Protein AF-A0A842LY25-F1 (afdb_monomer)

Solvent-accessible surface area (backbone atoms only — not comparable to full-atom values): 10237 Å² total; per-residue (Å²): 121,60,74,53,43,16,55,54,36,51,48,43,36,52,49,49,46,64,67,50,33,83,78,69,56,89,50,72,54,58,52,46,19,53,50,33,18,50,51,26,22,51,55,15,41,56,32,52,52,46,27,68,72,60,88,39,98,62,46,64,54,71,69,56,52,51,49,53,46,50,57,47,32,53,55,49,52,70,59,48,73,80,49,80,59,49,40,45,44,77,100,54,94,52,70,45,74,52,56,67,86,54,46,54,54,50,50,38,52,45,47,50,47,37,18,48,50,30,42,68,39,61,77,49,62,32,43,30,49,50,50,50,45,52,51,49,63,70,44,39,76,55,25,59,77,41,62,73,52,29,51,50,51,52,38,46,44,51,21,37,54,60,44,32,72,45,14,34,75,82,52,66,38,40,43,43,49,22,18,25,17,15,53,15,16,34,53,38,20,50,27,48,59,58,22,36,54,74,78,109

Secondary structure (DSSP, 8-state):
--S-TTHHHHHHHHHHHHHHHHHH---HHHHHHHHHHHHHHHHHHHHHHHHHHTSSS--S-HHHHHHHHHHHHHHHHHHHTTS--EEEPTTSS-EEEPPHHHHHHHHHHHHHHHHHHHHHHTTSTTHHHHHHHHHHHHHHHHHTTSHHHHHHHHHHHHHHHHHHHHHSSSPSS--HHHHHHHHHHHHHHHHHHTT-GGG-

Mean predicted aligned error: 5.16 Å

Radius of gyration: 16.31 Å; Cα contacts (8 Å, |Δi|>4): 311; chains: 1; bounding box: 38×30×46 Å

Sequence (200 aa):
TPTMGGLVPLFLILLGTGILFPLAGFSMPVFFVLASTILGSAIGLLDDLRSQRGRRSTGFFPHQTLLAQFLSALILVLLSFRAPNIVRLPFTKITVALPLWAWVPLLILGFLGTVNGVNLADGLDGLATGLFLLSLLGLFPLLWTEPKLGTLGVIGLGAGLGFLWANAYPAKVFLGNVGAMGLGGFLFGLAWSAGGILFL

Foldseek 3Di:
DDAALLVQLLVLLVVLCVVCCVVVPDDLLVVLLNLLLVLQLVLQVQQVVQCVVPVDNDGDDPVVSLVSLQVSLVVSVVSCVVDFQWADDPPDRDIDRDDPVVSSVLSSCLLSVLLVVLVVQLPDQLRSLVVLLVLLVVCLVLLVVPVSLNSSSVSSNVSSVVSSVQRHPVHPYGSGSSNSRSSSSNSSSSCVSSSNSVSD

Nearest PDB structures (foldseek):
  6oyh-assembly3_B  TM=8.767E-01  e=1.336E-08  Aquifex aeolicus VF5
  8tlu-assembly1_E  TM=8.634E-01  e=6.148E-07  Escherichia coli K-12
  6fwz-assembly1_A-2  TM=7.613E-01  e=1.831E-04  Homo sapiens
  5o5e-assembly1_A-2  TM=7.257E-01  e=2.817E-04  Homo sapiens
  6bw5-assembly1_B  TM=7.188E-01  e=5.775E-04  Homo sapiens

pLDDT: mean 88.73, std 9.7, range [49.41, 97.44]

Structure (mmCIF, N/CA/C/O backbone):
data_AF-A0A842LY25-F1
#
_entry.id   AF-A0A842LY25-F1
#
loop_
_atom_site.group_PDB
_atom_site.id
_atom_site.type_symbol
_atom_site.label_atom_id
_atom_site.label_alt_id
_atom_site.label_comp_id
_atom_site.label_asym_id
_atom_site.label_entity_id
_atom_site.label_seq_id
_atom_site.pdbx_PDB_ins_code
_atom_site.Cartn_x
_atom_site.Cartn_y
_atom_site.Cartn_z
_atom_site.occupancy
_atom_site.B_iso_or_equiv
_atom_site.auth_seq_id
_atom_site.auth_comp_id
_atom_site.auth_asym_id
_atom_site.auth_atom_id
_atom_site.pdbx_PDB_model_num
ATOM 1 N N . THR A 1 1 ? -16.475 4.363 19.513 1.00 49.41 1 THR A N 1
ATOM 2 C CA . THR A 1 1 ? -16.683 4.429 18.048 1.00 49.41 1 THR A CA 1
ATOM 3 C C . THR A 1 1 ? -16.214 3.121 17.438 1.00 49.41 1 THR A C 1
ATOM 5 O O . THR A 1 1 ? -15.315 2.506 18.005 1.00 49.41 1 THR A O 1
ATOM 8 N N . PRO A 1 2 ? -16.860 2.620 16.375 1.00 53.19 2 PRO A N 1
ATOM 9 C CA . PRO A 1 2 ? -16.506 1.327 15.796 1.00 53.19 2 PRO A CA 1
ATOM 10 C C . PRO A 1 2 ? -15.080 1.368 15.227 1.00 53.19 2 PRO A C 1
ATOM 12 O O . PRO A 1 2 ? -14.753 2.236 14.417 1.00 53.19 2 PRO A O 1
ATOM 15 N N . THR A 1 3 ? -14.233 0.444 15.681 1.00 61.19 3 THR A N 1
ATOM 16 C CA . THR A 1 3 ? -12.913 0.157 15.108 1.00 61.19 3 THR A CA 1
ATOM 17 C C . THR A 1 3 ? -13.103 -0.868 13.981 1.00 61.19 3 THR A C 1
ATOM 19 O O . THR A 1 3 ? -13.965 -1.733 14.124 1.00 61.19 3 THR A O 1
ATOM 22 N N . MET A 1 4 ? -12.352 -0.747 12.871 1.00 75.75 4 MET A N 1
ATOM 23 C CA . MET A 1 4 ? -12.498 -1.435 11.554 1.00 75.75 4 MET A CA 1
ATOM 24 C C . MET A 1 4 ? -13.147 -0.624 10.412 1.00 75.75 4 MET A C 1
ATOM 26 O O . MET A 1 4 ? -13.556 -1.185 9.392 1.00 75.75 4 MET A O 1
ATOM 30 N N . GLY A 1 5 ? -13.200 0.702 10.511 1.00 80.62 5 GLY A N 1
ATOM 31 C CA . GLY A 1 5 ? -13.663 1.556 9.414 1.00 80.62 5 GLY A CA 1
ATOM 32 C C . GLY A 1 5 ? -12.859 1.433 8.123 1.00 80.62 5 GLY A C 1
ATOM 33 O O . GLY A 1 5 ? -13.399 1.649 7.040 1.00 80.62 5 GLY A O 1
ATOM 34 N N . GLY A 1 6 ? -11.598 1.012 8.230 1.00 83.94 6 GLY A N 1
ATOM 35 C CA . GLY A 1 6 ? -10.695 0.755 7.115 1.00 83.94 6 GLY A CA 1
ATOM 36 C C . GLY A 1 6 ? -11.179 -0.276 6.098 1.00 83.94 6 GLY A C 1
ATOM 37 O O . GLY A 1 6 ? -10.712 -0.267 4.962 1.00 83.94 6 GLY A O 1
ATOM 38 N N . LEU A 1 7 ? 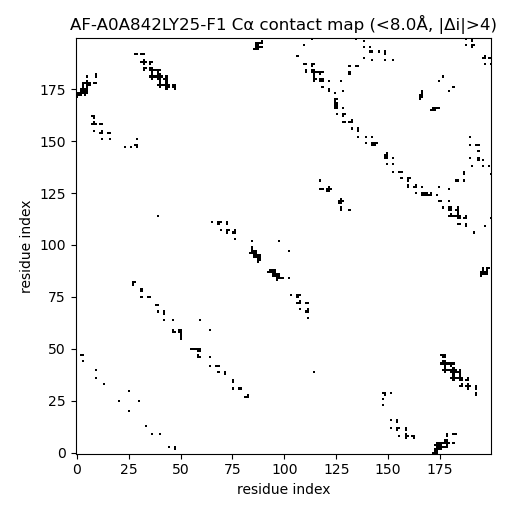-12.165 -1.108 6.444 1.00 90.31 7 LEU A N 1
ATOM 39 C CA . LEU A 1 7 ? -12.833 -1.975 5.471 1.00 90.31 7 LEU A CA 1
ATOM 40 C C . LEU A 1 7 ? -13.516 -1.178 4.352 1.00 90.31 7 LEU A C 1
ATOM 42 O O . LEU A 1 7 ? -13.576 -1.659 3.225 1.00 90.31 7 LEU A O 1
ATOM 46 N N . VAL A 1 8 ? -13.993 0.038 4.635 1.00 91.81 8 VAL A N 1
ATOM 47 C CA . VAL A 1 8 ? -14.683 0.888 3.655 1.00 91.81 8 VAL A CA 1
ATOM 48 C C . VAL A 1 8 ? -13.753 1.318 2.512 1.00 91.81 8 VAL A C 1
ATOM 50 O O . VAL A 1 8 ? -14.059 0.977 1.369 1.00 91.81 8 VAL A O 1
ATOM 53 N N . PRO A 1 9 ? -12.618 2.011 2.747 1.00 92.94 9 PRO A N 1
ATOM 54 C CA . PRO A 1 9 ? -11.729 2.406 1.655 1.00 92.94 9 PRO A CA 1
ATOM 55 C C . PRO A 1 9 ? -11.150 1.194 0.915 1.00 92.94 9 PRO A C 1
ATOM 57 O O . PRO A 1 9 ? -11.036 1.231 -0.306 1.00 92.94 9 PRO A O 1
ATOM 60 N N . LEU A 1 10 ? -10.859 0.090 1.610 1.00 93.06 10 LEU A N 1
ATOM 61 C CA . LEU A 1 10 ? -10.385 -1.139 0.965 1.00 93.06 10 LEU A CA 1
ATOM 62 C C . LEU A 1 10 ? -11.444 -1.763 0.055 1.00 93.06 10 LEU A C 1
ATOM 64 O O . LEU A 1 10 ? -11.139 -2.149 -1.073 1.00 93.06 10 LEU A O 1
ATOM 68 N N . PHE A 1 11 ? -12.695 -1.824 0.512 1.00 93.25 11 PHE A N 1
ATOM 69 C CA . PHE A 1 11 ? -13.809 -2.299 -0.300 1.00 93.25 11 PHE A CA 1
ATOM 70 C C . PHE A 1 11 ? -14.012 -1.422 -1.536 1.00 93.25 11 PHE A C 1
ATOM 72 O O . PHE A 1 11 ? -14.169 -1.952 -2.632 1.00 93.25 11 PHE A O 1
ATOM 79 N N . LEU A 1 12 ? -13.941 -0.096 -1.389 1.00 93.31 12 LEU A N 1
ATOM 80 C CA . LEU A 1 12 ? -14.038 0.835 -2.516 1.00 93.31 12 LEU A CA 1
ATOM 81 C C . LEU A 1 12 ? -12.892 0.650 -3.518 1.00 93.31 12 LEU A C 1
ATOM 83 O O . LEU A 1 12 ? -13.136 0.697 -4.723 1.00 93.31 12 LEU A O 1
ATOM 87 N N . ILE A 1 13 ? -11.670 0.380 -3.048 1.00 94.06 13 ILE A N 1
ATOM 88 C CA . ILE A 1 13 ? -10.532 0.070 -3.923 1.00 94.06 13 ILE A CA 1
ATOM 89 C C . ILE A 1 13 ? -10.783 -1.221 -4.706 1.00 94.06 13 ILE A C 1
ATOM 91 O O . ILE A 1 13 ? -10.635 -1.235 -5.931 1.00 94.06 13 ILE A O 1
ATOM 95 N N . LEU A 1 14 ? -11.202 -2.296 -4.033 1.00 92.62 14 LEU A N 1
ATOM 96 C CA . LEU A 1 14 ? -11.485 -3.581 -4.682 1.00 92.62 14 LEU A CA 1
ATOM 97 C C . LEU A 1 14 ? -12.654 -3.478 -5.669 1.00 92.62 14 LEU A C 1
ATOM 99 O O . LEU A 1 14 ? -12.552 -3.967 -6.793 1.00 92.62 14 LEU A O 1
ATOM 103 N N . LEU A 1 15 ? -13.737 -2.804 -5.279 1.00 92.19 15 LEU A N 1
ATOM 104 C CA . LEU A 1 15 ? -14.924 -2.601 -6.107 1.00 92.19 15 LEU A CA 1
ATOM 105 C C . LEU A 1 15 ? -14.619 -1.715 -7.319 1.00 92.19 15 LEU A C 1
ATOM 107 O O . LEU A 1 15 ? -14.949 -2.089 -8.442 1.00 92.19 15 LEU A O 1
ATOM 111 N N . GLY A 1 16 ? -13.934 -0.586 -7.122 1.00 88.94 16 GLY A N 1
ATOM 112 C CA . GLY A 1 16 ? -13.515 0.297 -8.212 1.00 88.94 16 GLY A CA 1
ATOM 113 C C . GLY A 1 16 ? -12.601 -0.420 -9.204 1.00 88.94 16 GLY A C 1
ATOM 114 O O . GLY A 1 16 ? -12.776 -0.298 -10.417 1.00 88.94 16 GLY A O 1
ATOM 115 N N . THR A 1 17 ? -11.688 -1.251 -8.696 1.00 88.75 17 THR A N 1
ATOM 116 C CA . THR A 1 17 ? -10.837 -2.094 -9.541 1.00 88.75 17 THR A CA 1
ATOM 117 C C . THR A 1 17 ? -11.671 -3.124 -10.306 1.00 88.75 17 THR A C 1
ATOM 119 O O . THR A 1 17 ? -11.530 -3.238 -11.521 1.00 88.75 17 THR A O 1
ATOM 122 N N . GLY A 1 18 ? -12.588 -3.831 -9.639 1.00 86.50 18 GLY A N 1
ATOM 123 C CA . GLY A 1 18 ? -13.454 -4.839 -10.256 1.00 86.50 18 GLY A CA 1
ATOM 124 C C . GLY A 1 18 ? -14.397 -4.290 -11.332 1.00 86.50 18 GLY A C 1
ATOM 125 O O . GLY A 1 18 ? -14.695 -5.001 -12.285 1.00 86.50 18 GLY A O 1
ATOM 126 N N . ILE A 1 19 ? -14.826 -3.030 -11.221 1.00 87.06 19 ILE A N 1
ATOM 127 C CA . ILE A 1 19 ? -15.679 -2.367 -12.221 1.00 87.06 19 ILE A CA 1
ATOM 128 C C . ILE A 1 19 ? -14.865 -1.895 -13.432 1.00 87.06 19 ILE A C 1
ATOM 130 O O . ILE A 1 19 ? -15.312 -2.043 -14.569 1.00 87.06 19 ILE A O 1
ATOM 134 N N . LEU A 1 20 ? -13.674 -1.327 -13.214 1.00 82.00 20 LEU A N 1
ATOM 135 C CA . LEU A 1 20 ? -12.891 -0.702 -14.288 1.00 82.00 20 LEU A CA 1
ATOM 136 C C . LEU A 1 20 ? -11.993 -1.688 -15.050 1.00 82.00 20 LEU A C 1
ATOM 138 O O . LEU A 1 20 ? -11.712 -1.484 -16.233 1.00 82.00 20 LEU A O 1
ATOM 142 N N . PHE A 1 21 ? -11.551 -2.781 -14.426 1.00 77.19 21 PHE A N 1
ATOM 143 C CA . PHE A 1 21 ? -10.628 -3.726 -15.065 1.00 77.19 21 PHE A CA 1
ATOM 144 C C . PHE A 1 21 ? -11.213 -4.668 -16.126 1.00 77.19 21 PHE A C 1
ATOM 146 O O . PHE A 1 21 ? -10.456 -5.027 -17.030 1.00 77.19 21 PHE A O 1
ATOM 153 N N . PRO A 1 22 ? -12.511 -5.022 -16.125 1.00 75.75 22 PRO A N 1
ATOM 154 C CA . PRO A 1 22 ? -13.142 -5.657 -17.281 1.00 75.75 22 PRO A CA 1
ATOM 155 C C . PRO A 1 22 ? -13.031 -4.813 -18.560 1.00 75.75 22 PRO A C 1
ATOM 157 O O . PRO A 1 22 ? -13.020 -5.367 -19.653 1.00 75.75 22 PRO A O 1
ATOM 160 N N . LEU A 1 23 ? -12.898 -3.487 -18.426 1.00 68.56 23 LEU A N 1
ATOM 161 C CA . LEU A 1 23 ? -12.760 -2.549 -19.543 1.00 68.56 23 LEU A CA 1
ATOM 162 C C . LEU A 1 23 ? -11.288 -2.274 -19.909 1.00 68.56 23 LEU A C 1
ATOM 164 O O . LEU A 1 23 ? -10.974 -2.081 -21.079 1.00 68.56 23 LEU A O 1
ATOM 168 N N . ALA A 1 24 ? -10.378 -2.267 -18.926 1.00 67.62 24 ALA A N 1
ATOM 169 C CA . ALA A 1 24 ? -8.960 -1.907 -19.108 1.00 67.62 24 ALA A CA 1
ATOM 170 C C . ALA A 1 24 ? -7.990 -3.107 -19.252 1.00 67.62 24 ALA A C 1
ATOM 172 O O . ALA A 1 24 ? -6.823 -2.943 -19.631 1.00 67.62 24 ALA A O 1
ATOM 173 N N . GLY A 1 25 ? -8.455 -4.319 -18.939 1.00 72.06 25 GLY A N 1
ATOM 174 C CA . GLY A 1 25 ? -7.687 -5.563 -18.978 1.00 72.06 25 GLY A CA 1
ATOM 175 C C . GLY A 1 25 ? -6.718 -5.733 -17.801 1.00 72.06 25 GLY A C 1
ATOM 176 O O . GLY A 1 25 ? -5.980 -4.820 -17.421 1.00 72.06 25 GLY A O 1
ATOM 177 N N . PHE A 1 26 ? -6.663 -6.945 -17.249 1.00 76.88 26 PHE A N 1
ATOM 178 C CA . PHE A 1 26 ? -5.831 -7.285 -16.093 1.00 76.88 26 PHE A CA 1
ATOM 179 C C . PHE A 1 26 ? -4.328 -7.290 -16.424 1.00 76.88 26 PHE A C 1
ATOM 181 O O . PHE A 1 26 ? -3.925 -7.732 -17.500 1.00 76.88 26 PHE A O 1
ATOM 188 N N . SER A 1 27 ? -3.484 -6.786 -15.519 1.00 86.12 27 SER A N 1
ATOM 189 C CA . SER A 1 27 ? -2.022 -6.795 -15.674 1.00 86.12 27 SER A CA 1
ATOM 190 C C . SER A 1 27 ? -1.325 -7.271 -14.401 1.00 86.12 27 SER A C 1
ATOM 192 O O . SER A 1 27 ? -1.839 -7.114 -13.295 1.00 86.12 27 SER A O 1
ATOM 194 N N . MET A 1 28 ? -0.129 -7.846 -14.552 1.00 87.56 28 MET A N 1
ATOM 195 C CA . MET A 1 28 ? 0.657 -8.340 -13.416 1.00 87.56 28 MET A CA 1
ATOM 196 C C . MET A 1 28 ? 0.980 -7.249 -12.368 1.00 87.56 28 MET A C 1
ATOM 198 O O . MET A 1 28 ? 0.850 -7.540 -11.180 1.00 87.56 28 MET A O 1
ATOM 202 N N . PRO A 1 29 ? 1.311 -5.993 -12.746 1.00 90.19 29 PRO A N 1
ATOM 203 C CA . PRO A 1 29 ? 1.481 -4.898 -11.783 1.00 90.19 29 PRO A CA 1
ATOM 204 C C . PRO A 1 29 ? 0.227 -4.624 -10.943 1.00 90.19 29 PRO A C 1
ATOM 206 O O . PRO A 1 29 ? 0.305 -4.419 -9.738 1.00 90.19 29 PRO A O 1
ATOM 209 N N . VAL A 1 30 ? -0.955 -4.686 -11.559 1.00 90.75 30 VAL A N 1
ATOM 210 C CA . VAL A 1 30 ? -2.232 -4.476 -10.861 1.00 90.75 30 VAL A CA 1
ATOM 211 C C . VAL A 1 30 ? -2.494 -5.604 -9.874 1.00 90.75 30 VAL A C 1
ATOM 213 O O . VAL A 1 30 ? -2.857 -5.345 -8.730 1.00 90.75 30 VAL A O 1
ATOM 216 N N . PHE A 1 31 ? -2.250 -6.853 -10.282 1.00 91.94 31 PHE A N 1
ATOM 217 C CA . PHE A 1 31 ? -2.340 -7.991 -9.370 1.00 91.94 31 PHE A CA 1
ATOM 218 C C . PHE A 1 31 ? -1.409 -7.837 -8.171 1.00 91.94 31 PHE A C 1
ATOM 220 O O . PHE A 1 31 ? -1.818 -8.125 -7.052 1.00 91.94 31 PHE A O 1
ATOM 227 N N . PHE A 1 32 ? -0.182 -7.362 -8.395 1.00 94.25 32 PHE A N 1
ATOM 228 C CA . PHE A 1 32 ? 0.783 -7.142 -7.325 1.00 94.25 32 PHE A CA 1
ATOM 229 C C . PHE A 1 32 ? 0.269 -6.126 -6.297 1.00 94.25 32 PHE A C 1
ATOM 231 O O . PHE A 1 32 ? 0.319 -6.405 -5.102 1.00 94.25 32 PHE A O 1
ATOM 238 N N . VAL A 1 33 ? -0.286 -4.997 -6.756 1.00 95.25 33 VAL A N 1
ATOM 239 C CA . VAL A 1 33 ? -0.889 -3.974 -5.882 1.00 95.25 33 VAL A CA 1
ATOM 240 C C . VAL A 1 33 ? -2.045 -4.557 -5.072 1.00 95.25 33 VAL A C 1
ATOM 242 O O . VAL A 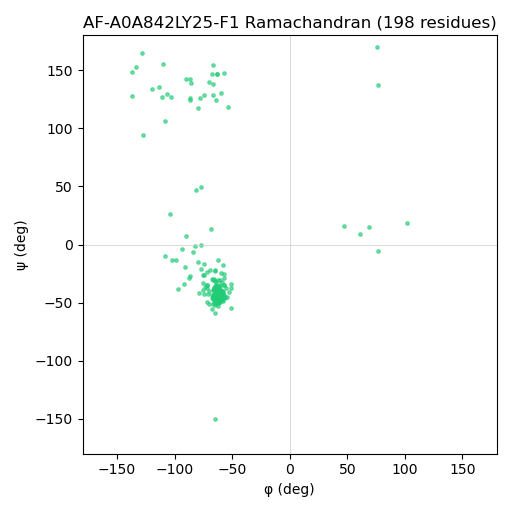1 33 ? -2.108 -4.388 -3.859 1.00 95.25 33 VAL A O 1
ATOM 245 N N . LEU A 1 34 ? -2.953 -5.287 -5.721 1.00 94.75 34 LEU A N 1
ATOM 246 C CA . LEU A 1 34 ? -4.086 -5.903 -5.029 1.00 94.75 34 LEU A CA 1
ATOM 247 C C . LEU A 1 34 ? -3.626 -6.959 -4.023 1.00 94.75 34 LEU A C 1
ATOM 249 O O . LEU A 1 34 ? -4.153 -7.018 -2.915 1.00 94.75 34 LEU A O 1
ATOM 253 N N . ALA A 1 35 ? -2.627 -7.768 -4.379 1.00 95.50 35 ALA A N 1
ATOM 254 C CA . ALA A 1 35 ? -2.056 -8.766 -3.489 1.00 95.50 35 ALA A CA 1
ATOM 255 C C . ALA A 1 35 ? -1.425 -8.114 -2.252 1.00 95.50 35 ALA A C 1
ATOM 257 O O . ALA A 1 35 ? -1.687 -8.569 -1.139 1.00 95.50 35 ALA A O 1
ATOM 258 N N . SER A 1 36 ? -0.655 -7.030 -2.405 1.00 96.56 36 SER A N 1
ATOM 259 C CA . SER A 1 36 ? -0.048 -6.331 -1.265 1.00 96.56 36 SER A CA 1
ATOM 260 C C . SER A 1 36 ? -1.094 -5.662 -0.371 1.00 96.56 36 SER A C 1
ATOM 262 O O . SER A 1 36 ? -0.987 -5.743 0.854 1.00 96.56 36 SER A O 1
ATOM 264 N N . THR A 1 37 ? -2.143 -5.072 -0.953 1.00 96.88 37 THR A N 1
ATOM 265 C CA . THR A 1 37 ? -3.288 -4.525 -0.207 1.00 96.88 37 THR A CA 1
ATOM 266 C C . THR A 1 37 ? -4.041 -5.606 0.561 1.00 96.88 37 THR A C 1
ATOM 268 O O . THR A 1 37 ? -4.302 -5.438 1.752 1.00 96.88 37 THR A O 1
ATOM 271 N N . ILE A 1 38 ? -4.366 -6.731 -0.086 1.00 96.44 38 ILE A N 1
ATOM 272 C CA . ILE A 1 38 ? -5.099 -7.838 0.541 1.00 96.44 38 ILE A CA 1
ATOM 273 C C . ILE A 1 38 ? -4.272 -8.439 1.676 1.00 96.44 38 ILE A C 1
ATOM 275 O O . ILE A 1 38 ? -4.794 -8.583 2.777 1.00 96.44 38 ILE A O 1
ATOM 279 N N . LEU A 1 39 ? -2.986 -8.722 1.453 1.00 96.81 39 LEU A N 1
ATOM 280 C CA . LEU A 1 39 ? -2.104 -9.263 2.489 1.00 96.81 39 LEU A CA 1
ATOM 281 C C . LEU A 1 39 ? -1.986 -8.314 3.691 1.00 96.81 39 LEU A C 1
ATOM 283 O O . LEU A 1 39 ? -2.162 -8.753 4.826 1.00 96.81 39 LEU A O 1
ATOM 287 N N . GLY A 1 40 ? -1.769 -7.015 3.456 1.00 95.81 40 GLY A N 1
ATOM 288 C CA . GLY A 1 40 ? -1.733 -6.009 4.524 1.00 95.81 40 GLY A CA 1
ATOM 289 C C . GLY A 1 40 ? -3.053 -5.932 5.296 1.00 95.81 40 GLY A C 1
ATOM 290 O O . GLY A 1 40 ? -3.064 -6.013 6.524 1.00 95.81 40 GLY A O 1
ATOM 291 N N . SER A 1 41 ? -4.178 -5.866 4.578 1.00 94.81 41 SER A N 1
ATOM 292 C CA . SER A 1 41 ? -5.511 -5.803 5.188 1.00 94.81 41 SER A CA 1
ATOM 293 C C . SER A 1 41 ? -5.880 -7.066 5.966 1.00 94.81 41 SER A C 1
ATOM 295 O O . SER A 1 41 ? -6.513 -6.967 7.013 1.00 94.81 41 SER A O 1
ATOM 297 N N . ALA A 1 42 ? -5.458 -8.247 5.502 1.00 94.62 42 ALA A N 1
ATOM 298 C CA . ALA A 1 42 ? -5.715 -9.513 6.174 1.00 94.62 42 ALA A CA 1
ATOM 299 C C . ALA A 1 42 ? -4.986 -9.582 7.519 1.00 94.62 42 ALA A C 1
ATOM 301 O O . ALA A 1 42 ? -5.584 -9.998 8.510 1.00 94.62 42 ALA A O 1
ATOM 302 N N . ILE A 1 43 ? -3.727 -9.130 7.579 1.00 93.38 43 ILE A N 1
ATOM 303 C CA . ILE A 1 43 ? -2.981 -9.046 8.843 1.00 93.38 43 ILE A CA 1
ATOM 304 C C . ILE A 1 43 ? -3.688 -8.083 9.801 1.00 93.38 43 ILE A C 1
ATOM 306 O O . ILE A 1 43 ? -3.968 -8.459 10.939 1.00 93.38 43 ILE A O 1
ATOM 310 N N . GLY A 1 44 ? -4.038 -6.884 9.326 1.00 91.38 44 GLY A N 1
ATOM 311 C CA . GLY A 1 44 ? -4.724 -5.883 10.144 1.00 91.38 44 GLY A CA 1
ATOM 312 C C . GLY A 1 44 ? -6.095 -6.345 10.638 1.00 91.38 44 GLY A C 1
ATOM 313 O O . GLY A 1 44 ? -6.453 -6.112 11.789 1.00 91.38 44 GLY A O 1
ATOM 314 N N . LEU A 1 45 ? -6.835 -7.088 9.811 1.00 91.56 45 LEU A N 1
ATOM 315 C CA . LEU A 1 45 ? -8.117 -7.687 10.186 1.00 91.56 45 LEU A CA 1
ATOM 316 C C . LEU A 1 45 ? -7.972 -8.749 11.256 1.00 91.56 45 LEU A C 1
ATOM 318 O O . LEU A 1 45 ? -8.756 -8.773 12.204 1.00 91.56 45 LEU A O 1
ATOM 322 N N . LEU A 1 46 ? -6.975 -9.620 11.124 1.00 89.75 46 LEU A N 1
ATOM 323 C CA . LEU A 1 46 ? -6.696 -10.621 12.144 1.00 89.75 46 LEU A CA 1
ATOM 324 C C . LEU A 1 46 ? -6.324 -9.963 13.479 1.00 89.75 46 LEU A C 1
ATOM 326 O O . LEU A 1 46 ? -6.701 -10.494 14.526 1.00 89.75 46 LEU A O 1
ATOM 330 N N . ASP A 1 47 ? -5.618 -8.832 13.450 1.00 88.12 47 ASP A N 1
ATOM 331 C CA . ASP A 1 47 ? -5.232 -8.086 14.651 1.00 88.12 47 ASP A CA 1
ATOM 332 C C . ASP A 1 47 ? -6.423 -7.405 15.327 1.00 88.12 47 ASP A C 1
ATOM 334 O O . ASP A 1 47 ? -6.718 -7.669 16.500 1.00 88.12 47 ASP A O 1
ATOM 338 N N . ASP A 1 48 ? -7.208 -6.653 14.555 1.00 87.56 48 ASP A N 1
ATOM 339 C CA . ASP A 1 48 ? -8.405 -5.981 15.059 1.00 87.56 48 ASP A CA 1
ATOM 340 C C . ASP A 1 48 ? -9.441 -6.992 15.595 1.00 87.56 48 ASP A C 1
ATOM 342 O O . ASP A 1 48 ? -10.023 -6.786 16.666 1.00 87.56 48 ASP A O 1
ATOM 346 N N . LEU A 1 49 ? -9.638 -8.134 14.917 1.00 85.25 49 LEU A N 1
ATOM 347 C CA . LEU A 1 49 ? -10.566 -9.186 15.363 1.00 85.25 49 LEU A CA 1
ATOM 348 C C . LEU A 1 49 ? -10.139 -9.831 16.688 1.00 85.25 49 LEU A C 1
ATOM 350 O O . LEU A 1 49 ? -10.996 -10.177 17.510 1.00 85.25 49 LEU A O 1
ATOM 354 N N . ARG A 1 50 ? -8.835 -10.033 16.906 1.00 80.44 50 ARG A N 1
ATOM 355 C CA . ARG A 1 50 ? -8.326 -10.625 18.155 1.00 80.44 50 ARG A CA 1
ATOM 356 C C . ARG A 1 50 ? -8.464 -9.667 19.327 1.00 80.44 50 ARG A C 1
ATOM 358 O O . ARG A 1 50 ? -8.926 -10.094 20.387 1.00 80.44 50 ARG A O 1
ATOM 365 N N . SER A 1 51 ? -8.146 -8.392 19.111 1.00 75.44 51 SER A N 1
ATOM 366 C CA . SER A 1 51 ? -8.323 -7.332 20.108 1.00 75.44 51 SER A CA 1
ATOM 367 C C . SER A 1 51 ? -9.784 -7.242 20.582 1.00 75.44 51 SER A C 1
ATOM 369 O O . SER A 1 51 ? -10.060 -7.228 21.783 1.00 75.44 51 SER A O 1
ATOM 371 N N . GLN A 1 52 ? -10.747 -7.316 19.655 1.00 75.44 52 GLN A N 1
ATOM 372 C CA . GLN A 1 52 ? -12.176 -7.255 19.991 1.00 75.44 52 GLN A CA 1
ATOM 373 C C . GLN A 1 52 ? -12.706 -8.521 20.693 1.00 75.44 52 GLN A C 1
ATOM 375 O O . GLN A 1 52 ? -13.533 -8.420 21.603 1.00 75.44 52 GLN A O 1
ATOM 380 N N . ARG A 1 53 ? -12.246 -9.724 20.310 1.00 66.88 53 ARG A N 1
ATOM 381 C CA . ARG A 1 53 ? -12.730 -10.996 20.892 1.00 66.88 53 ARG A CA 1
ATOM 382 C C . ARG A 1 53 ? -12.205 -11.267 22.303 1.00 66.88 53 ARG A C 1
ATOM 384 O O . ARG A 1 53 ? -12.856 -11.985 23.059 1.00 66.88 53 ARG A O 1
ATOM 391 N N . GLY A 1 54 ? -11.046 -10.722 22.668 1.00 57.91 54 GLY A N 1
ATOM 392 C CA . GLY A 1 54 ? -10.355 -11.092 23.904 1.00 57.91 54 GLY A CA 1
ATOM 393 C C . GLY A 1 54 ? -10.874 -10.454 25.197 1.00 57.91 54 GLY A C 1
ATOM 394 O O . GLY A 1 54 ? -10.460 -10.902 26.265 1.00 57.91 54 GLY A O 1
ATOM 395 N N . ARG A 1 55 ? -11.696 -9.387 25.151 1.00 53.88 55 ARG A N 1
ATOM 396 C CA . ARG A 1 55 ? -11.964 -8.486 26.311 1.00 53.88 55 ARG A CA 1
ATOM 397 C C . ARG A 1 55 ? -10.686 -8.038 27.060 1.00 53.88 55 ARG A C 1
ATOM 399 O O . ARG A 1 55 ? -10.753 -7.542 28.181 1.00 53.88 55 ARG A O 1
ATOM 406 N N . ARG A 1 56 ? -9.518 -8.214 26.439 1.00 49.56 56 ARG A N 1
ATOM 407 C CA . ARG A 1 56 ? -8.187 -7.818 26.891 1.00 49.56 56 ARG A CA 1
ATOM 408 C C . ARG A 1 56 ? -7.657 -6.855 25.840 1.00 49.56 56 ARG A C 1
ATOM 410 O O . ARG A 1 56 ? -7.747 -7.146 24.656 1.00 49.56 56 ARG A O 1
ATOM 417 N N . SER A 1 57 ? -7.088 -5.738 26.279 1.00 51.78 57 SER A N 1
ATOM 418 C CA . SER A 1 57 ? -6.562 -4.658 25.426 1.00 51.78 57 SER A CA 1
ATOM 419 C C . SER A 1 57 ? -5.304 -5.039 24.619 1.00 51.78 57 SER A C 1
ATOM 421 O O . SER A 1 57 ? -4.602 -4.164 24.120 1.00 51.78 57 SER A O 1
ATOM 423 N N . THR A 1 58 ? -4.959 -6.322 24.524 1.00 54.38 58 THR A N 1
ATOM 424 C CA . THR A 1 58 ? -3.755 -6.785 23.834 1.00 54.38 58 THR A CA 1
ATOM 425 C C . THR A 1 58 ? -4.174 -7.464 22.537 1.00 54.38 58 THR A C 1
ATOM 427 O O . THR A 1 58 ? -4.716 -8.570 22.579 1.00 54.38 58 THR A O 1
ATOM 430 N N . GLY A 1 59 ? -3.953 -6.788 21.406 1.00 60.09 59 GLY A N 1
ATOM 431 C CA . GLY A 1 59 ? -3.985 -7.398 20.073 1.00 60.09 59 GLY A CA 1
ATOM 432 C C . GLY A 1 59 ? -2.863 -8.430 19.899 1.00 60.09 59 GLY A C 1
ATOM 433 O O . GLY A 1 59 ? -2.424 -9.065 20.865 1.00 60.09 59 GLY A O 1
ATOM 434 N N . PHE A 1 60 ? -2.369 -8.610 18.677 1.00 66.62 60 PHE A N 1
ATOM 435 C CA . PHE A 1 60 ? -1.118 -9.335 18.472 1.00 66.62 60 PHE A CA 1
ATOM 436 C C . PHE A 1 60 ? 0.018 -8.673 19.254 1.00 66.62 60 PHE A C 1
ATOM 438 O O . PHE A 1 60 ? 0.095 -7.452 19.405 1.00 66.62 60 PHE A O 1
ATOM 445 N N . PHE A 1 61 ? 0.958 -9.491 19.720 1.00 76.25 61 PHE A N 1
ATOM 446 C CA . PHE A 1 61 ? 2.233 -8.940 20.155 1.00 76.25 61 PHE A CA 1
ATOM 447 C C . PHE A 1 61 ? 2.990 -8.382 18.938 1.00 76.25 61 PHE A C 1
ATOM 449 O O . PHE A 1 61 ? 2.932 -9.001 17.871 1.00 76.25 61 PHE A O 1
ATOM 456 N N . PRO A 1 62 ? 3.780 -7.299 19.085 1.00 79.62 62 PRO A N 1
ATOM 457 C CA . PRO A 1 62 ? 4.477 -6.667 17.959 1.00 79.62 62 PRO A CA 1
ATOM 458 C C . PRO A 1 62 ? 5.294 -7.643 17.097 1.00 79.62 62 PRO A C 1
ATOM 460 O O . PRO A 1 62 ? 5.294 -7.557 15.872 1.00 79.62 62 PRO A O 1
ATOM 463 N N . HIS A 1 63 ? 5.937 -8.636 17.722 1.00 84.31 63 HIS A N 1
ATOM 464 C CA . HIS A 1 63 ? 6.721 -9.652 17.016 1.00 84.31 63 HIS A CA 1
ATOM 465 C C . HIS A 1 63 ? 5.870 -10.582 16.137 1.00 84.31 63 HIS A C 1
ATOM 467 O O . HIS A 1 63 ? 6.343 -11.051 15.105 1.00 84.31 63 HIS A O 1
ATOM 473 N N . GLN A 1 64 ? 4.618 -10.850 16.512 1.00 87.75 64 GLN A N 1
ATOM 474 C CA . GLN A 1 64 ? 3.720 -11.706 15.738 1.00 87.75 64 GLN A CA 1
ATOM 475 C C . GLN A 1 64 ? 3.187 -10.971 14.503 1.00 87.75 64 GLN A C 1
ATOM 477 O O . GLN A 1 64 ? 3.122 -11.562 13.424 1.00 87.75 64 GLN A O 1
ATOM 482 N N . THR A 1 65 ? 2.866 -9.681 14.642 1.00 87.25 65 THR A N 1
ATOM 483 C CA . THR A 1 65 ? 2.468 -8.822 13.518 1.00 87.25 65 THR A CA 1
ATOM 484 C C . THR A 1 65 ? 3.613 -8.672 12.519 1.00 87.25 65 THR A C 1
ATOM 486 O O . THR A 1 65 ? 3.413 -8.880 11.322 1.00 87.25 65 THR A O 1
ATOM 489 N N . LEU A 1 66 ? 4.835 -8.417 13.004 1.00 92.12 66 LEU A N 1
ATOM 490 C CA . LEU A 1 66 ? 6.035 -8.358 12.163 1.00 92.12 66 LEU A CA 1
ATOM 491 C C . LEU A 1 66 ? 6.315 -9.689 11.452 1.00 92.12 66 LEU A C 1
ATOM 493 O O . LEU A 1 66 ? 6.637 -9.689 10.265 1.00 92.12 66 LEU A O 1
ATOM 497 N N . LEU A 1 67 ? 6.148 -10.829 12.134 1.00 93.75 67 LEU A N 1
ATOM 498 C CA . LEU A 1 67 ? 6.303 -12.145 11.507 1.00 93.75 67 LEU A CA 1
ATOM 499 C C . LEU A 1 67 ? 5.267 -12.364 10.393 1.00 93.75 67 LEU A C 1
ATOM 501 O O . LEU A 1 67 ? 5.620 -12.832 9.313 1.00 93.75 67 LEU A O 1
ATOM 505 N N . ALA A 1 68 ? 4.003 -11.996 10.616 1.00 93.75 68 ALA A N 1
ATOM 506 C CA . ALA A 1 68 ? 2.949 -12.121 9.608 1.00 93.75 68 ALA A CA 1
ATOM 507 C C . ALA A 1 68 ? 3.201 -11.222 8.382 1.00 93.75 68 ALA A C 1
ATOM 509 O O . ALA A 1 68 ? 3.006 -11.655 7.241 1.00 93.75 68 ALA A O 1
ATOM 510 N N . GLN A 1 69 ? 3.688 -9.998 8.606 1.00 95.94 69 GLN A N 1
ATOM 511 C CA . GLN A 1 69 ? 4.121 -9.098 7.534 1.00 95.94 69 GLN A CA 1
ATOM 512 C C . GLN A 1 69 ? 5.312 -9.671 6.767 1.00 95.94 69 GLN A C 1
ATOM 514 O O . GLN A 1 69 ? 5.310 -9.632 5.540 1.00 95.94 69 GLN A O 1
ATOM 519 N N . PHE A 1 70 ? 6.297 -10.243 7.463 1.00 96.44 70 PHE A N 1
ATOM 520 C CA . PHE A 1 70 ? 7.460 -10.867 6.836 1.00 96.44 70 PHE A CA 1
ATOM 521 C C . PHE A 1 70 ? 7.059 -12.050 5.948 1.00 96.44 70 PHE A C 1
ATOM 523 O O . PHE A 1 70 ? 7.454 -12.109 4.786 1.00 96.44 70 PHE A O 1
ATOM 530 N N . LEU A 1 71 ? 6.206 -12.951 6.444 1.00 95.94 71 LEU A N 1
ATOM 531 C CA . LEU A 1 71 ? 5.685 -14.071 5.652 1.00 95.94 71 LEU A CA 1
ATOM 532 C C . LEU A 1 71 ? 4.885 -13.591 4.433 1.00 95.94 71 LEU A C 1
ATOM 534 O O . LEU A 1 71 ? 5.021 -14.143 3.343 1.00 95.94 71 LEU A O 1
ATOM 538 N N . SER A 1 72 ? 4.100 -12.526 4.590 1.00 95.69 72 SER A N 1
ATOM 539 C CA . SER A 1 72 ? 3.373 -11.905 3.478 1.00 95.69 72 SER A CA 1
ATOM 540 C C . SER A 1 72 ? 4.315 -11.270 2.455 1.00 95.69 72 SER A C 1
ATOM 542 O O . SER A 1 72 ? 4.109 -11.412 1.251 1.00 95.69 72 SER A O 1
ATOM 544 N N . ALA A 1 73 ? 5.395 -10.637 2.912 1.00 95.69 73 ALA A N 1
ATOM 545 C CA . ALA A 1 73 ? 6.424 -10.097 2.036 1.00 95.69 73 ALA A CA 1
ATOM 546 C C . ALA A 1 73 ? 7.122 -11.199 1.227 1.00 95.69 73 ALA A C 1
ATOM 548 O O . ALA A 1 73 ? 7.400 -10.989 0.050 1.00 95.69 73 ALA A O 1
ATOM 549 N N . LEU A 1 74 ? 7.342 -12.391 1.796 1.00 95.56 74 LEU A N 1
ATOM 550 C CA . LEU A 1 74 ? 7.876 -13.532 1.040 1.00 95.56 74 LEU A CA 1
ATOM 551 C C . LEU A 1 74 ? 6.944 -13.950 -0.105 1.00 95.56 74 LEU A C 1
ATOM 553 O O . LEU A 1 74 ? 7.419 -14.240 -1.201 1.00 95.56 74 LEU A O 1
ATOM 557 N N . ILE A 1 75 ? 5.624 -13.921 0.103 1.00 95.31 75 ILE A N 1
ATOM 558 C CA . ILE A 1 75 ? 4.651 -14.166 -0.975 1.00 95.31 75 ILE A CA 1
ATOM 559 C C . ILE A 1 75 ? 4.796 -13.097 -2.067 1.00 95.31 75 ILE A C 1
ATOM 561 O O . ILE A 1 75 ? 4.844 -13.429 -3.252 1.00 95.31 75 ILE A O 1
ATOM 565 N N . LEU A 1 76 ? 4.934 -11.824 -1.686 1.00 95.25 76 LEU A N 1
ATOM 566 C CA . LEU A 1 76 ? 5.155 -10.729 -2.636 1.00 95.25 76 LEU A CA 1
ATOM 567 C C . LEU A 1 76 ? 6.488 -10.865 -3.392 1.00 95.25 76 LEU A C 1
ATOM 569 O O . LEU A 1 76 ? 6.531 -10.578 -4.585 1.00 95.25 76 LEU A O 1
ATOM 573 N N . VAL A 1 77 ? 7.551 -11.377 -2.764 1.00 94.31 77 VAL A N 1
ATOM 574 C CA . VAL A 1 77 ? 8.816 -11.706 -3.449 1.00 94.31 77 VAL A CA 1
ATOM 575 C C . VAL A 1 77 ? 8.593 -12.729 -4.561 1.00 94.31 77 VAL A C 1
ATOM 577 O O . VAL A 1 77 ? 9.074 -12.540 -5.676 1.00 94.31 77 VAL A O 1
ATOM 580 N N . LEU A 1 78 ? 7.802 -13.775 -4.313 1.00 92.38 78 LEU A N 1
ATOM 581 C CA . LEU A 1 78 ? 7.487 -14.768 -5.347 1.00 92.38 78 LEU A CA 1
ATOM 582 C C . LEU A 1 78 ? 6.697 -14.165 -6.519 1.00 92.38 78 LEU A C 1
ATOM 584 O O . LEU A 1 78 ? 6.846 -14.597 -7.665 1.00 92.38 78 LEU A O 1
ATOM 588 N N . LEU A 1 79 ? 5.853 -13.166 -6.251 1.00 90.62 79 LEU A N 1
ATOM 589 C CA . LEU A 1 79 ? 5.123 -12.442 -7.291 1.00 90.62 79 LEU A CA 1
ATOM 590 C C . LEU A 1 79 ? 6.019 -11.466 -8.062 1.00 90.62 79 LEU A C 1
ATOM 592 O O . LEU A 1 79 ? 5.807 -11.289 -9.264 1.00 90.62 79 LEU A O 1
ATOM 596 N N . SER A 1 80 ? 7.023 -10.872 -7.409 1.00 89.12 80 SER A N 1
ATOM 597 C CA . SER A 1 80 ? 7.892 -9.857 -8.015 1.00 89.12 80 SER A CA 1
ATOM 598 C C . SER A 1 80 ? 8.868 -10.419 -9.045 1.00 89.12 80 SER A C 1
ATOM 600 O O . SER A 1 80 ? 9.224 -9.695 -9.966 1.00 89.12 80 SER A O 1
ATOM 602 N N . PHE A 1 81 ? 9.215 -11.712 -8.994 1.00 85.56 81 PHE A N 1
ATOM 603 C CA . PHE A 1 81 ? 10.063 -12.357 -10.014 1.00 85.56 81 PHE A CA 1
ATOM 604 C C . PHE A 1 81 ? 9.466 -12.368 -11.428 1.00 85.56 81 PHE A C 1
ATOM 606 O O . PHE A 1 81 ? 10.168 -12.660 -12.393 1.00 85.56 81 PHE A O 1
ATOM 613 N N . ARG A 1 82 ? 8.172 -12.062 -11.569 1.00 78.75 82 ARG A N 1
ATOM 614 C CA . ARG A 1 82 ? 7.517 -11.894 -12.876 1.00 78.75 82 ARG A CA 1
ATOM 615 C C . ARG A 1 82 ? 7.702 -10.490 -13.464 1.00 78.75 82 ARG A C 1
ATOM 617 O O . ARG A 1 82 ? 7.280 -10.257 -14.593 1.00 78.75 82 ARG A O 1
ATOM 624 N N . ALA A 1 83 ? 8.287 -9.565 -12.708 1.00 77.12 83 ALA A N 1
ATOM 625 C CA . ALA A 1 83 ? 8.575 -8.197 -13.115 1.00 77.12 83 ALA A CA 1
ATOM 626 C C . ALA A 1 83 ? 10.094 -7.991 -13.269 1.00 77.12 83 ALA A C 1
ATOM 628 O O . ALA A 1 83 ? 10.882 -8.713 -12.657 1.00 77.12 83 ALA A O 1
ATOM 629 N N . PRO A 1 84 ? 10.532 -7.017 -14.086 1.00 78.81 84 PRO A N 1
ATOM 630 C CA . PRO A 1 84 ? 11.946 -6.687 -14.188 1.00 78.81 84 PRO A CA 1
ATOM 631 C C . PRO A 1 84 ? 12.461 -6.084 -12.872 1.00 78.81 84 PRO A C 1
ATOM 633 O O . PRO A 1 84 ? 11.813 -5.217 -12.286 1.00 78.81 84 PRO A O 1
ATOM 636 N N . ASN A 1 85 ? 13.660 -6.494 -12.444 1.00 85.44 85 ASN A N 1
ATOM 637 C CA . ASN A 1 85 ? 14.301 -6.045 -11.199 1.00 85.44 85 ASN A CA 1
ATOM 638 C C . ASN A 1 85 ? 14.904 -4.634 -11.322 1.00 85.44 85 ASN A C 1
ATOM 640 O O . ASN A 1 85 ? 16.086 -4.423 -11.043 1.00 85.44 85 ASN A O 1
ATOM 644 N N . ILE A 1 86 ? 14.124 -3.679 -11.822 1.00 86.38 86 ILE A N 1
ATOM 645 C CA . ILE A 1 86 ? 14.575 -2.324 -12.136 1.00 86.38 86 ILE A CA 1
ATOM 646 C C . ILE A 1 86 ? 14.032 -1.356 -11.089 1.00 86.38 86 ILE A C 1
ATOM 648 O O . ILE A 1 86 ? 12.830 -1.305 -10.835 1.00 86.38 86 ILE A O 1
ATOM 652 N N . VAL A 1 87 ? 14.923 -0.540 -10.530 1.00 88.00 87 VAL A N 1
ATOM 653 C CA . VAL A 1 87 ? 14.587 0.576 -9.641 1.00 88.00 87 VAL A CA 1
ATOM 654 C C . VAL A 1 87 ? 14.948 1.894 -10.316 1.00 88.00 87 VAL A C 1
ATOM 656 O O . VAL A 1 87 ? 16.025 2.034 -10.902 1.00 88.00 87 VAL A O 1
ATOM 659 N N . ARG A 1 88 ? 14.050 2.876 -10.234 1.00 88.62 88 ARG A N 1
ATOM 660 C CA . ARG A 1 88 ? 14.295 4.251 -10.683 1.00 88.62 88 ARG A CA 1
ATOM 661 C C . ARG A 1 88 ? 14.942 5.038 -9.548 1.00 88.62 88 ARG A C 1
ATOM 663 O O . ARG A 1 88 ? 14.390 5.103 -8.451 1.00 88.62 88 ARG A O 1
ATOM 670 N N . LEU A 1 89 ? 16.102 5.636 -9.809 1.00 87.38 89 LEU A N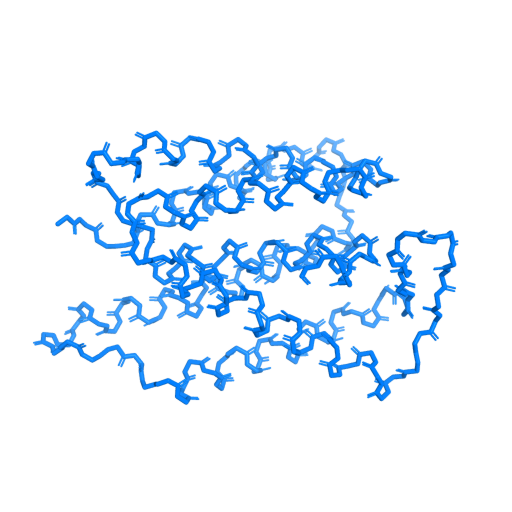 1
ATOM 671 C CA . LEU A 1 89 ? 16.755 6.510 -8.837 1.00 87.38 89 LEU A CA 1
ATOM 672 C C . LEU A 1 89 ? 16.019 7.857 -8.775 1.00 87.38 89 LEU A C 1
ATOM 674 O O . LEU A 1 89 ? 15.814 8.483 -9.822 1.00 87.38 89 LEU A O 1
ATOM 678 N N . PRO A 1 90 ? 15.634 8.331 -7.578 1.00 85.88 90 PRO A N 1
ATOM 679 C CA . PRO A 1 90 ? 14.862 9.555 -7.448 1.00 85.88 90 PRO A CA 1
ATOM 680 C C . PRO A 1 90 ? 15.661 10.757 -7.958 1.00 85.88 90 PRO A C 1
ATOM 682 O O . PRO A 1 90 ? 16.886 10.793 -7.868 1.00 85.88 90 PRO A O 1
ATOM 685 N N . PHE A 1 91 ? 14.954 11.731 -8.535 1.00 85.19 91 PHE A N 1
ATOM 686 C CA . PHE A 1 91 ? 15.523 12.970 -9.092 1.00 85.19 91 PHE A CA 1
ATOM 687 C C . PHE A 1 91 ? 16.523 12.784 -10.247 1.00 85.19 91 PHE A C 1
ATOM 689 O O . PHE A 1 91 ? 17.131 13.751 -10.704 1.00 85.19 91 PHE A O 1
ATOM 696 N N . THR A 1 92 ? 16.663 11.565 -10.770 1.00 86.50 92 THR A N 1
ATOM 697 C CA . THR A 1 92 ? 17.504 11.265 -11.933 1.00 86.50 92 THR A CA 1
ATOM 698 C C . THR A 1 92 ? 16.707 10.497 -12.987 1.00 86.50 92 THR A C 1
ATOM 700 O O . THR A 1 92 ? 15.632 9.966 -12.721 1.00 86.50 92 THR A O 1
ATOM 703 N N . LYS A 1 93 ? 17.237 10.423 -14.211 1.00 84.19 93 LYS A N 1
ATOM 704 C CA . LYS A 1 93 ? 16.676 9.583 -15.285 1.00 84.19 93 LYS A CA 1
ATOM 705 C C . LYS A 1 93 ? 17.265 8.165 -15.290 1.00 84.19 93 LYS A C 1
ATOM 707 O O . LYS A 1 93 ? 17.036 7.414 -16.232 1.00 84.19 93 LYS A O 1
ATOM 712 N N . ILE A 1 94 ? 18.062 7.818 -14.277 1.00 87.88 94 ILE A N 1
ATOM 713 C CA . ILE A 1 94 ? 18.829 6.574 -14.240 1.00 87.88 94 ILE A CA 1
ATOM 714 C C . ILE A 1 94 ? 17.961 5.457 -13.659 1.00 87.88 94 ILE A C 1
ATOM 716 O O . ILE A 1 94 ? 17.421 5.559 -12.556 1.00 87.88 94 ILE A O 1
ATOM 720 N N . THR A 1 95 ? 17.867 4.363 -14.407 1.00 88.56 95 THR A N 1
ATOM 721 C CA . THR A 1 95 ? 17.293 3.093 -13.961 1.00 88.56 95 THR A CA 1
ATOM 722 C C . THR A 1 95 ? 18.410 2.112 -13.648 1.00 88.56 95 THR A C 1
ATOM 724 O O . THR A 1 95 ? 19.260 1.860 -14.502 1.00 88.56 95 THR A O 1
ATOM 727 N N . VAL A 1 96 ? 18.394 1.537 -12.449 1.00 90.44 96 VAL A N 1
ATOM 728 C CA . VAL A 1 96 ? 19.383 0.549 -12.005 1.00 90.44 96 VAL A CA 1
ATOM 729 C C . VAL A 1 96 ? 18.706 -0.809 -11.890 1.00 90.44 96 VAL A C 1
ATOM 731 O O . VAL A 1 96 ? 17.684 -0.943 -11.219 1.00 90.44 96 VAL A O 1
ATOM 734 N N . ALA A 1 97 ? 19.281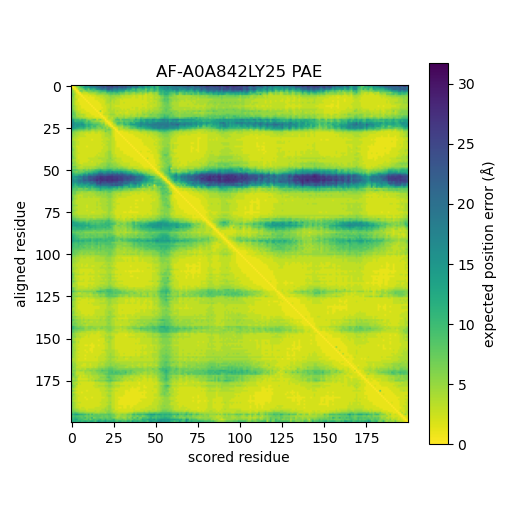 -1.823 -12.534 1.00 91.38 97 ALA A N 1
ATOM 735 C CA . ALA A 1 97 ? 18.893 -3.206 -12.301 1.00 91.38 97 ALA A CA 1
ATOM 736 C C . ALA A 1 97 ? 19.569 -3.700 -11.017 1.00 91.38 97 ALA A C 1
ATOM 738 O O . ALA A 1 97 ? 20.799 -3.729 -10.936 1.00 91.38 97 ALA A O 1
ATOM 739 N N . LEU A 1 98 ? 18.780 -4.057 -10.004 1.00 90.19 98 LEU A N 1
ATOM 740 C CA . LEU A 1 98 ? 19.322 -4.534 -8.736 1.00 90.19 98 LEU A CA 1
ATOM 741 C C . LEU A 1 98 ? 19.597 -6.043 -8.784 1.00 90.19 98 LEU A C 1
ATOM 743 O O . LEU A 1 98 ? 18.765 -6.812 -9.279 1.00 90.19 98 LEU A O 1
ATOM 747 N N . PRO A 1 99 ? 20.729 -6.500 -8.219 1.00 92.50 99 PRO A N 1
ATOM 748 C CA . PRO A 1 99 ? 20.959 -7.921 -8.018 1.00 92.50 99 PRO A CA 1
ATOM 749 C C . PRO A 1 99 ? 19.972 -8.481 -6.983 1.00 92.50 99 PRO A C 1
ATOM 751 O O . PRO A 1 99 ? 19.499 -7.770 -6.094 1.00 92.50 99 PRO A O 1
ATOM 754 N N . LEU A 1 100 ? 19.695 -9.785 -7.063 1.00 90.31 100 LEU A N 1
ATOM 755 C CA . LEU A 1 100 ? 18.686 -10.455 -6.230 1.00 90.31 100 LEU A CA 1
ATOM 756 C C . LEU A 1 100 ? 18.897 -10.261 -4.723 1.00 90.31 100 LEU A C 1
ATOM 758 O O . LEU A 1 100 ? 17.929 -10.072 -3.988 1.00 90.31 100 LEU A O 1
ATOM 762 N N . TRP A 1 101 ? 20.155 -10.257 -4.274 1.00 91.12 101 TRP A N 1
ATOM 763 C CA . TRP A 1 101 ? 20.505 -10.062 -2.867 1.00 91.12 101 TRP A CA 1
ATOM 764 C C . TRP A 1 101 ? 20.140 -8.668 -2.337 1.00 91.12 101 TRP A C 1
ATOM 766 O O . TRP A 1 101 ? 19.973 -8.524 -1.133 1.00 91.12 101 TRP A O 1
ATOM 776 N N . ALA A 1 102 ? 19.994 -7.661 -3.205 1.00 91.75 102 ALA A N 1
ATOM 777 C CA . ALA A 1 102 ? 19.546 -6.315 -2.839 1.00 91.75 102 ALA A CA 1
ATOM 778 C C . ALA A 1 102 ? 18.040 -6.131 -3.087 1.00 91.75 102 ALA A C 1
ATOM 780 O O . ALA A 1 102 ? 17.344 -5.515 -2.283 1.00 91.75 102 ALA A O 1
ATOM 781 N N . TRP A 1 103 ? 17.523 -6.708 -4.175 1.00 90.75 103 TRP A N 1
ATOM 782 C CA . TRP A 1 103 ? 16.115 -6.621 -4.569 1.00 90.75 103 TRP A CA 1
ATOM 783 C C . TRP A 1 103 ? 15.166 -7.256 -3.544 1.00 90.75 103 TRP A C 1
ATOM 785 O O . TRP A 1 103 ? 14.153 -6.656 -3.184 1.00 90.75 103 TRP A O 1
ATOM 795 N N . VAL A 1 104 ? 15.501 -8.450 -3.038 1.00 93.81 104 VAL A N 1
ATOM 796 C CA . VAL A 1 104 ? 14.646 -9.181 -2.089 1.00 93.81 104 VAL A CA 1
ATOM 797 C C . VAL A 1 104 ? 14.540 -8.460 -0.737 1.00 93.81 104 VAL A C 1
ATOM 799 O O . VAL A 1 104 ? 13.411 -8.212 -0.305 1.00 93.81 104 VAL A O 1
ATOM 802 N N . PRO A 1 105 ? 15.644 -8.055 -0.072 1.00 94.88 105 PRO A N 1
ATOM 803 C CA . PRO A 1 105 ? 15.544 -7.269 1.155 1.00 94.88 105 PRO A CA 1
ATOM 804 C C . PRO A 1 105 ? 14.838 -5.931 0.952 1.00 94.88 105 PRO A C 1
ATOM 806 O O . PRO A 1 105 ? 14.058 -5.544 1.815 1.00 94.88 105 PRO A O 1
ATOM 809 N N . LEU A 1 106 ? 15.053 -5.248 -0.180 1.00 94.81 106 LEU A N 1
ATOM 810 C CA . LEU A 1 106 ? 14.380 -3.980 -0.476 1.00 94.81 106 LEU A CA 1
ATOM 811 C C . LEU A 1 106 ? 12.857 -4.141 -0.533 1.00 94.81 106 LEU A C 1
ATOM 813 O O . LEU A 1 106 ? 12.138 -3.320 0.030 1.00 94.81 106 LEU A O 1
ATOM 817 N N . LEU A 1 107 ? 12.363 -5.211 -1.161 1.00 95.25 107 LEU A N 1
ATOM 818 C CA . LEU A 1 107 ? 10.933 -5.522 -1.199 1.00 95.25 107 LEU A CA 1
ATOM 819 C C . LEU A 1 107 ? 10.392 -5.767 0.212 1.00 95.25 107 LEU A C 1
ATOM 821 O O . LEU A 1 107 ? 9.391 -5.171 0.604 1.00 95.25 107 LEU A O 1
ATOM 825 N N . ILE A 1 108 ? 11.065 -6.627 0.980 1.00 96.38 108 ILE A N 1
ATOM 826 C CA . ILE A 1 108 ? 10.623 -7.005 2.327 1.00 96.38 108 ILE A CA 1
ATOM 827 C C . ILE A 1 108 ? 10.604 -5.783 3.246 1.00 96.38 108 ILE A C 1
ATOM 829 O O . ILE A 1 108 ? 9.580 -5.491 3.861 1.00 96.38 108 ILE A O 1
ATOM 833 N N . LEU A 1 109 ? 11.715 -5.051 3.314 1.00 96.44 109 LEU A N 1
ATOM 834 C CA . LEU A 1 109 ? 11.836 -3.861 4.152 1.00 96.44 109 LEU A CA 1
ATOM 835 C C . LEU A 1 109 ? 10.906 -2.745 3.686 1.00 96.44 109 LEU A C 1
ATOM 837 O O . LEU A 1 109 ? 10.324 -2.075 4.531 1.00 96.44 109 LEU A O 1
ATOM 841 N N . GLY A 1 110 ? 10.715 -2.581 2.377 1.00 96.50 110 GLY A N 1
ATOM 842 C CA . GLY A 1 110 ? 9.753 -1.633 1.827 1.00 96.50 110 GLY A CA 1
ATOM 843 C C . GLY A 1 110 ? 8.329 -1.962 2.266 1.00 96.50 110 GLY A C 1
ATOM 844 O O . GLY A 1 110 ? 7.650 -1.102 2.814 1.00 96.50 110 GLY A O 1
ATOM 845 N N . PHE A 1 111 ? 7.892 -3.218 2.126 1.00 97.06 111 PHE A N 1
ATOM 846 C CA . PHE A 1 111 ? 6.543 -3.619 2.531 1.00 97.06 111 PHE A CA 1
ATOM 847 C C . PHE A 1 111 ? 6.330 -3.445 4.039 1.00 97.06 111 PHE A C 1
ATOM 849 O O . PHE A 1 111 ? 5.366 -2.801 4.451 1.00 97.06 111 PHE A O 1
ATOM 856 N N . LEU A 1 112 ? 7.245 -3.966 4.867 1.00 97.12 112 LEU A N 1
ATOM 857 C CA . LEU A 1 112 ? 7.168 -3.820 6.325 1.00 97.12 112 LEU A CA 1
ATOM 858 C C . LEU A 1 112 ? 7.226 -2.344 6.735 1.00 97.12 112 LEU A C 1
ATOM 860 O O . LEU A 1 112 ? 6.467 -1.920 7.604 1.00 97.12 112 LEU A O 1
ATOM 864 N N . GLY A 1 113 ? 8.112 -1.564 6.119 1.00 96.00 113 GLY A N 1
ATOM 865 C CA . GLY A 1 113 ? 8.308 -0.148 6.408 1.00 96.00 113 GLY A CA 1
ATOM 866 C C . GLY A 1 113 ? 7.065 0.675 6.100 1.00 96.00 113 GLY A C 1
ATOM 867 O O . GLY A 1 113 ? 6.579 1.386 6.975 1.00 96.00 113 GLY A O 1
ATOM 868 N N . THR A 1 114 ? 6.490 0.532 4.903 1.00 96.69 114 THR A N 1
ATOM 869 C CA . THR A 1 114 ? 5.296 1.292 4.507 1.00 96.69 114 THR A CA 1
ATOM 870 C C . THR A 1 114 ? 4.072 0.891 5.329 1.00 96.69 114 THR A C 1
ATOM 872 O O . THR A 1 114 ? 3.355 1.758 5.822 1.00 96.69 114 THR A O 1
ATOM 875 N N . VAL A 1 115 ? 3.841 -0.412 5.528 1.00 96.06 115 VAL A N 1
ATOM 876 C CA . VAL A 1 115 ? 2.699 -0.916 6.312 1.00 96.06 115 VAL A CA 1
ATOM 877 C C . VAL A 1 115 ? 2.771 -0.439 7.764 1.00 96.06 115 VAL A C 1
ATOM 879 O O . VAL A 1 115 ? 1.779 0.061 8.291 1.00 96.06 115 VAL A O 1
ATOM 882 N N . ASN A 1 116 ? 3.938 -0.545 8.407 1.00 95.19 116 ASN A N 1
ATOM 883 C CA . ASN A 1 1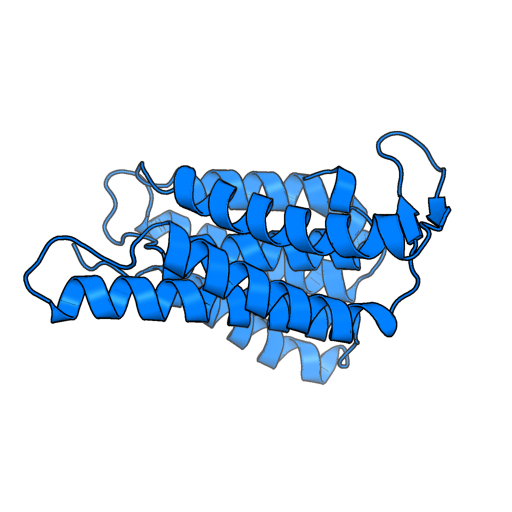16 ? 4.106 -0.069 9.782 1.00 95.19 116 ASN A CA 1
ATOM 884 C C . ASN A 1 116 ? 4.112 1.460 9.869 1.00 95.19 116 ASN A C 1
ATOM 886 O O . ASN A 1 116 ? 3.578 2.000 10.830 1.00 95.19 116 ASN A O 1
ATOM 890 N N . GLY A 1 117 ? 4.658 2.159 8.872 1.00 95.06 117 GLY A N 1
ATOM 891 C CA . GLY A 1 117 ? 4.652 3.620 8.815 1.00 95.06 117 GLY A CA 1
ATOM 892 C C . GLY A 1 117 ? 3.236 4.192 8.789 1.00 95.06 117 GLY A C 1
ATOM 893 O O . GLY A 1 117 ? 2.917 5.067 9.592 1.00 95.06 117 GLY A O 1
ATOM 894 N N . VAL A 1 118 ? 2.356 3.646 7.940 1.00 95.25 118 VAL A N 1
ATOM 895 C CA . VAL A 1 118 ? 0.939 4.052 7.911 1.00 95.25 118 VAL A CA 1
ATOM 896 C C . VAL A 1 118 ? 0.228 3.667 9.211 1.00 95.25 118 VAL A C 1
ATOM 898 O O . VAL A 1 118 ? -0.567 4.455 9.713 1.00 95.25 118 VAL A O 1
ATOM 901 N N . ASN A 1 119 ? 0.543 2.505 9.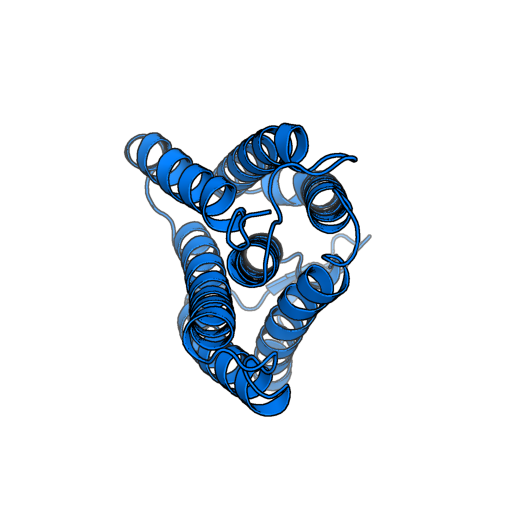797 1.00 93.94 119 ASN A N 1
ATOM 902 C CA . ASN A 1 119 ? -0.045 2.092 11.076 1.00 93.94 119 ASN A CA 1
ATOM 903 C C . ASN A 1 119 ? 0.346 3.008 12.244 1.00 93.94 119 ASN A C 1
ATOM 905 O O . ASN A 1 119 ? -0.494 3.363 13.061 1.00 93.94 119 ASN A O 1
ATOM 909 N N . LEU A 1 120 ? 1.606 3.448 12.304 1.00 92.50 120 LEU A N 1
ATOM 910 C CA . LEU A 1 120 ? 2.073 4.405 13.311 1.00 92.50 120 LEU A CA 1
ATOM 911 C C . LEU A 1 120 ? 1.446 5.795 13.132 1.00 92.50 120 LEU A C 1
ATOM 913 O O . LEU A 1 120 ? 1.263 6.514 14.112 1.00 92.50 120 LEU A O 1
ATOM 917 N N . ALA A 1 121 ? 1.108 6.170 11.897 1.00 93.19 121 ALA A N 1
ATOM 918 C CA . ALA A 1 121 ? 0.415 7.419 11.605 1.00 93.19 121 ALA A CA 1
ATOM 919 C C . ALA A 1 121 ? -1.080 7.398 11.981 1.00 93.19 121 ALA A C 1
ATOM 921 O O . ALA A 1 121 ? -1.686 8.466 12.094 1.00 93.19 121 ALA A O 1
ATOM 922 N N . ASP A 1 122 ? -1.688 6.225 12.198 1.00 90.25 122 ASP A N 1
ATOM 923 C CA . ASP A 1 122 ? -3.109 6.068 12.559 1.00 90.25 122 ASP A CA 1
ATOM 924 C C . ASP A 1 122 ? -3.360 6.288 14.064 1.00 90.25 122 ASP A C 1
ATOM 926 O O . ASP A 1 122 ? -4.009 5.496 14.743 1.00 90.25 122 ASP A O 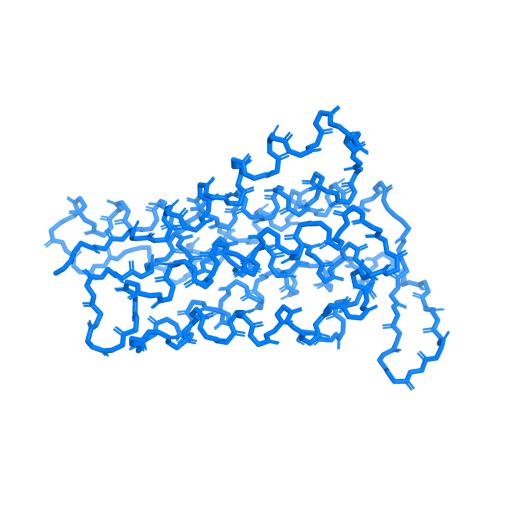1
ATOM 930 N N . GLY A 1 123 ? -2.790 7.368 14.609 1.00 85.31 123 GLY A N 1
ATOM 931 C CA . GLY A 1 123 ? -2.923 7.762 16.017 1.00 85.31 123 GLY A CA 1
ATOM 932 C C . GLY A 1 123 ? -3.791 9.001 16.251 1.00 85.31 123 GLY A C 1
ATOM 933 O O . GLY A 1 123 ? -4.107 9.315 17.397 1.00 85.31 123 GLY A O 1
ATOM 934 N N . LEU A 1 124 ? -4.163 9.715 15.184 1.00 89.75 124 LEU A N 1
ATOM 935 C CA . LEU A 1 124 ? -4.970 10.936 15.221 1.00 89.75 124 LEU A CA 1
ATOM 936 C C . LEU A 1 124 ? -6.032 10.916 14.115 1.00 89.75 124 LEU A C 1
ATOM 938 O O . LEU A 1 124 ? -5.799 10.390 13.024 1.00 89.75 124 LEU A O 1
ATOM 942 N N . ASP A 1 125 ? -7.172 11.550 14.384 1.00 91.00 125 ASP A N 1
ATOM 943 C CA . ASP A 1 125 ? -8.300 11.673 13.456 1.00 91.00 125 ASP A CA 1
ATOM 944 C C . ASP A 1 125 ? -7.860 12.247 12.100 1.00 91.00 125 ASP A C 1
ATOM 946 O O . ASP A 1 125 ? -7.374 13.376 12.010 1.00 91.00 125 ASP A O 1
ATOM 950 N N . GLY A 1 126 ? -8.031 11.475 11.026 1.00 89.19 126 GLY A N 1
ATOM 951 C CA . GLY A 1 126 ? -7.720 11.915 9.666 1.00 89.19 126 GLY A CA 1
ATOM 952 C C . GLY A 1 126 ? -6.235 11.941 9.300 1.00 89.19 126 GLY A C 1
ATOM 953 O O . GLY A 1 126 ? -5.935 12.163 8.127 1.00 89.19 126 GLY A O 1
ATOM 954 N N . LEU A 1 127 ? -5.302 11.692 10.231 1.00 94.25 127 LEU A N 1
ATOM 955 C CA . LEU A 1 127 ? -3.865 11.833 9.960 1.00 94.25 127 LEU A CA 1
ATOM 956 C C . LEU A 1 127 ? -3.361 10.782 8.964 1.00 94.25 127 LEU A C 1
ATOM 958 O O . LEU A 1 127 ? -2.824 11.146 7.919 1.00 94.25 127 LEU A O 1
ATOM 962 N N . ALA A 1 128 ? -3.568 9.492 9.245 1.00 94.56 128 ALA A N 1
ATOM 963 C CA . ALA A 1 128 ? -3.129 8.412 8.356 1.00 94.56 128 ALA A CA 1
ATOM 964 C C . ALA A 1 128 ? -3.768 8.515 6.965 1.00 94.56 128 ALA A C 1
ATOM 966 O O . ALA A 1 128 ? -3.078 8.420 5.951 1.00 94.56 128 ALA A O 1
ATOM 967 N N . THR A 1 129 ? -5.078 8.775 6.909 1.00 94.00 129 THR A N 1
ATOM 968 C CA . THR A 1 129 ? -5.810 8.946 5.647 1.00 94.00 129 THR A CA 1
ATOM 969 C C . THR A 1 129 ? -5.324 10.176 4.870 1.00 94.00 129 THR A C 1
ATOM 971 O O . THR A 1 129 ? -5.161 10.113 3.652 1.00 94.00 129 THR A O 1
ATOM 974 N N . GLY A 1 130 ? -5.047 11.290 5.553 1.00 95.19 130 GLY A N 1
ATOM 975 C CA . GLY A 1 130 ? -4.504 12.502 4.939 1.00 95.19 130 GLY A CA 1
ATOM 976 C C . GLY A 1 130 ? -3.097 12.296 4.375 1.00 95.19 130 GLY A C 1
ATOM 977 O O . GLY A 1 130 ? -2.842 12.647 3.223 1.00 95.19 130 GLY A O 1
ATOM 978 N N . LEU A 1 131 ? -2.203 11.663 5.142 1.00 95.94 131 LEU A N 1
ATOM 979 C CA . LEU A 1 131 ? -0.856 11.312 4.679 1.00 95.94 131 LEU A CA 1
ATOM 980 C C . LEU A 1 131 ? -0.905 10.341 3.498 1.00 95.94 131 LEU A C 1
ATOM 982 O O . LEU A 1 131 ? -0.198 10.552 2.520 1.00 95.94 131 LEU A O 1
ATOM 986 N N . PHE A 1 132 ? -1.793 9.345 3.533 1.00 96.06 132 PHE A N 1
ATOM 987 C CA . PHE A 1 132 ? -2.019 8.431 2.414 1.00 96.06 132 PHE A CA 1
ATOM 988 C C . PHE A 1 132 ? -2.382 9.172 1.118 1.00 96.06 132 PHE A C 1
ATOM 990 O O . PHE A 1 132 ? -1.807 8.896 0.063 1.00 96.06 132 PHE A O 1
ATOM 997 N N . LEU A 1 133 ? -3.297 10.144 1.194 1.00 96.69 133 LEU A N 1
ATOM 998 C CA . LEU A 1 133 ? -3.681 10.964 0.043 1.00 96.69 133 LEU A CA 1
ATOM 999 C C . LEU A 1 133 ? -2.512 11.814 -0.469 1.00 96.69 133 LEU A C 1
ATOM 1001 O O . LEU A 1 133 ? -2.288 11.869 -1.678 1.00 96.69 133 LEU A O 1
ATOM 1005 N N . LEU A 1 134 ? -1.742 12.434 0.429 1.00 96.19 134 LEU A N 1
ATOM 1006 C CA . LEU A 1 134 ? -0.554 13.209 0.056 1.00 96.19 134 LEU A CA 1
ATOM 1007 C C . LEU A 1 134 ? 0.517 12.329 -0.607 1.00 96.19 134 LEU A C 1
ATOM 1009 O O . LEU A 1 134 ? 1.063 12.710 -1.643 1.00 96.19 134 LEU A O 1
ATOM 1013 N N . SER A 1 135 ? 0.772 11.132 -0.072 1.00 95.19 135 SER A N 1
ATOM 1014 C CA . SER A 1 135 ? 1.693 10.157 -0.666 1.00 95.19 135 SER A CA 1
ATOM 1015 C C . SER A 1 135 ? 1.231 9.706 -2.053 1.00 95.19 135 SER A C 1
ATOM 1017 O O . SER A 1 135 ? 2.045 9.634 -2.972 1.00 95.19 135 SER A O 1
ATOM 1019 N N . LEU A 1 136 ? -0.071 9.459 -2.250 1.00 94.75 136 LEU A N 1
ATOM 1020 C CA . LEU A 1 136 ? -0.616 9.129 -3.572 1.00 94.75 136 LEU A CA 1
ATOM 1021 C C . LEU A 1 136 ? -0.438 10.266 -4.578 1.00 94.75 136 LEU A C 1
ATOM 1023 O O . LEU A 1 136 ? -0.050 10.005 -5.717 1.00 94.75 136 LEU A O 1
ATOM 1027 N N . LEU A 1 137 ? -0.693 11.512 -4.171 1.00 93.94 137 LEU A N 1
ATOM 1028 C CA . LEU A 1 137 ? -0.476 12.680 -5.028 1.00 93.94 137 LEU A CA 1
ATOM 1029 C C . LEU A 1 137 ? 1.003 12.826 -5.412 1.00 93.94 137 LEU A C 1
ATOM 1031 O O . LEU A 1 137 ? 1.303 13.093 -6.575 1.00 93.94 137 LEU A O 1
ATOM 1035 N N . GLY A 1 138 ? 1.922 12.588 -4.472 1.00 92.00 138 GLY A N 1
ATOM 1036 C CA . GLY A 1 138 ? 3.364 12.594 -4.732 1.00 92.00 138 GLY A CA 1
ATOM 1037 C C . GLY A 1 138 ? 3.819 11.488 -5.690 1.00 92.00 138 GLY A C 1
ATOM 1038 O O . GLY A 1 138 ? 4.672 11.725 -6.544 1.00 92.00 138 GLY A O 1
ATOM 1039 N N . LEU A 1 139 ? 3.221 10.295 -5.603 1.00 92.00 139 LEU A N 1
ATOM 1040 C CA . LEU A 1 139 ? 3.510 9.171 -6.503 1.00 92.00 139 LEU A CA 1
ATOM 1041 C C . LEU A 1 139 ? 2.859 9.323 -7.886 1.00 92.00 139 LEU A C 1
ATOM 1043 O O . LEU A 1 139 ? 3.313 8.701 -8.848 1.00 92.00 139 LEU A O 1
ATOM 1047 N N . PHE A 1 140 ? 1.815 10.141 -8.015 1.00 91.06 140 PHE A N 1
ATOM 1048 C CA . PHE A 1 140 ? 0.988 10.229 -9.219 1.00 91.06 140 PHE A CA 1
ATOM 1049 C C . PHE A 1 140 ? 1.761 10.474 -10.532 1.00 91.06 140 PHE A C 1
ATOM 1051 O O . PHE A 1 140 ? 1.450 9.798 -11.517 1.00 91.06 140 PHE A O 1
ATOM 1058 N N . PRO A 1 141 ? 2.803 11.335 -10.587 1.00 90.31 141 PRO A N 1
ATOM 1059 C CA . PRO A 1 141 ? 3.606 11.512 -11.801 1.00 90.31 141 PRO A CA 1
ATOM 1060 C C . PRO A 1 141 ? 4.268 10.217 -12.294 1.00 90.31 141 PRO A C 1
ATOM 1062 O O . PRO A 1 141 ? 4.416 10.020 -13.499 1.00 90.31 141 PRO A O 1
ATOM 1065 N N . LEU A 1 142 ? 4.641 9.313 -11.380 1.00 88.62 142 LEU A N 1
ATOM 1066 C CA . LEU A 1 142 ? 5.184 7.997 -11.727 1.00 88.62 142 LEU A CA 1
ATOM 1067 C C . LEU A 1 142 ? 4.078 7.064 -12.222 1.00 88.62 142 LEU A C 1
ATOM 1069 O O . LEU A 1 142 ? 4.261 6.371 -13.223 1.00 88.62 142 LEU A O 1
ATOM 1073 N N . LEU A 1 143 ? 2.919 7.076 -11.558 1.00 90.94 143 LEU A N 1
ATOM 1074 C CA . LEU A 1 143 ? 1.778 6.230 -11.922 1.00 90.94 143 LEU A CA 1
ATOM 1075 C C . LEU A 1 143 ? 1.210 6.579 -13.300 1.00 90.94 143 LEU A C 1
ATOM 1077 O O . LEU A 1 143 ? 0.748 5.690 -14.008 1.00 90.94 143 LEU A O 1
ATOM 1081 N N . TRP A 1 144 ? 1.290 7.845 -13.715 1.00 87.38 144 TRP A N 1
ATOM 1082 C CA . TRP A 1 144 ? 0.828 8.282 -15.035 1.00 87.38 144 TRP A CA 1
ATOM 1083 C C . TRP A 1 144 ? 1.626 7.668 -16.194 1.00 87.38 144 TRP A C 1
ATOM 1085 O O . TRP A 1 144 ? 1.124 7.585 -17.313 1.00 87.38 144 TRP A O 1
ATOM 1095 N N . THR A 1 145 ? 2.857 7.203 -15.937 1.00 86.12 145 THR A N 1
ATOM 1096 C CA . THR A 1 145 ? 3.662 6.511 -16.959 1.00 86.12 145 THR A CA 1
ATOM 1097 C C . THR A 1 145 ? 3.096 5.140 -17.328 1.00 86.12 145 THR A C 1
ATOM 1099 O O . THR A 1 145 ? 3.345 4.660 -18.428 1.00 86.12 145 THR A O 1
ATOM 1102 N N . GLU A 1 146 ? 2.284 4.548 -16.449 1.00 87.56 146 GLU A N 1
ATOM 1103 C CA . GLU A 1 146 ? 1.616 3.264 -16.650 1.00 87.56 146 GLU A CA 1
ATOM 1104 C C . GLU A 1 146 ? 0.111 3.429 -16.380 1.00 87.56 146 GLU A C 1
ATOM 1106 O O . GLU A 1 146 ? -0.322 3.306 -15.229 1.00 87.56 146 GLU A O 1
ATOM 1111 N N . PRO A 1 147 ? -0.728 3.676 -17.410 1.00 88.06 147 PRO A N 1
ATOM 1112 C CA . PRO A 1 147 ? -2.124 4.091 -17.234 1.00 88.06 147 PRO A CA 1
ATOM 1113 C C . PRO A 1 147 ? -2.944 3.207 -16.287 1.00 88.06 147 PRO A C 1
ATOM 1115 O O . PRO A 1 147 ? -3.773 3.714 -15.538 1.00 88.06 147 PRO A O 1
ATOM 1118 N N . LYS A 1 148 ? -2.670 1.894 -16.258 1.00 90.88 148 LYS A N 1
ATOM 1119 C CA . LYS A 1 148 ? -3.337 0.932 -15.365 1.00 90.88 148 LYS A CA 1
ATOM 1120 C C . LYS A 1 148 ? -3.036 1.184 -13.883 1.00 90.88 148 LYS A C 1
ATOM 1122 O O . LYS A 1 148 ? -3.931 1.058 -13.051 1.00 90.88 148 LYS A O 1
ATOM 1127 N N . LEU A 1 149 ? -1.796 1.553 -13.551 1.00 91.75 149 LEU A N 1
ATOM 1128 C CA . LEU A 1 149 ? -1.410 1.958 -12.195 1.00 91.75 149 LEU A CA 1
ATOM 1129 C C . LEU A 1 149 ? -1.957 3.352 -11.868 1.00 91.75 149 LEU A C 1
ATOM 1131 O O . LEU A 1 149 ? -2.414 3.575 -10.749 1.00 91.75 149 LEU A O 1
ATOM 1135 N N . GLY A 1 150 ? -1.992 4.255 -12.853 1.00 92.69 150 GLY A N 1
ATOM 1136 C CA . GLY A 1 150 ? -2.670 5.550 -12.744 1.00 92.69 150 GLY A CA 1
ATOM 1137 C C . GLY A 1 150 ? -4.149 5.411 -12.370 1.00 92.69 150 GLY A C 1
ATOM 1138 O O . GLY A 1 150 ? -4.613 6.081 -11.449 1.00 92.69 150 GLY A O 1
ATOM 1139 N N . THR A 1 151 ? -4.879 4.486 -13.005 1.00 92.12 151 THR A N 1
ATOM 1140 C CA . THR A 1 151 ? -6.282 4.188 -12.665 1.00 92.12 151 THR A CA 1
ATOM 1141 C C . THR A 1 151 ? -6.430 3.720 -11.218 1.00 92.12 151 THR A C 1
ATOM 1143 O O . THR A 1 151 ? -7.303 4.221 -10.512 1.00 92.12 151 THR A O 1
ATOM 1146 N N . LEU A 1 152 ? -5.562 2.816 -10.746 1.00 93.50 152 LEU A N 1
ATOM 1147 C CA . LEU A 1 152 ? -5.551 2.413 -9.336 1.00 93.50 152 LEU A CA 1
ATOM 1148 C C . LEU A 1 152 ? -5.277 3.607 -8.418 1.00 93.50 152 LEU A C 1
ATOM 1150 O O . LEU A 1 152 ? -5.992 3.783 -7.438 1.00 93.50 152 LEU A O 1
ATOM 1154 N N . GLY A 1 153 ? -4.307 4.461 -8.753 1.00 94.25 153 GLY A N 1
ATOM 1155 C CA . GLY A 1 153 ? -4.024 5.687 -8.006 1.00 94.25 153 GLY A CA 1
ATOM 1156 C C . GLY A 1 153 ? -5.257 6.585 -7.859 1.00 94.25 153 GLY A C 1
ATOM 1157 O O . GLY A 1 153 ? -5.566 7.018 -6.751 1.00 94.25 153 GLY A O 1
ATOM 1158 N N . VAL A 1 154 ? -6.015 6.797 -8.941 1.00 94.19 154 VAL A N 1
ATOM 1159 C CA . VAL A 1 154 ? -7.272 7.572 -8.913 1.00 94.19 154 VAL A CA 1
ATOM 1160 C C . VAL A 1 154 ? -8.346 6.888 -8.060 1.00 94.19 154 VAL A C 1
ATOM 1162 O O . VAL A 1 154 ? -9.002 7.560 -7.264 1.00 94.19 154 VAL A O 1
ATOM 1165 N N . ILE A 1 155 ? -8.508 5.563 -8.172 1.00 94.88 155 ILE A N 1
ATOM 1166 C CA . ILE A 1 155 ? -9.424 4.796 -7.311 1.00 94.88 155 ILE A CA 1
ATOM 1167 C C . ILE A 1 155 ? -9.039 4.977 -5.833 1.00 94.88 155 ILE A C 1
ATOM 1169 O O . ILE A 1 155 ? -9.903 5.244 -4.999 1.00 94.88 155 ILE A O 1
ATOM 1173 N N . GLY A 1 156 ? -7.747 4.866 -5.511 1.00 95.75 156 GLY A N 1
ATOM 1174 C CA . GLY A 1 156 ? -7.215 5.048 -4.161 1.00 95.75 156 GLY A CA 1
ATOM 1175 C C . GLY A 1 156 ? -7.451 6.458 -3.621 1.00 95.75 156 GLY A C 1
ATOM 1176 O O . GLY A 1 156 ? -7.895 6.603 -2.484 1.00 95.75 156 GLY A O 1
ATOM 1177 N N . LEU A 1 157 ? -7.239 7.491 -4.446 1.00 95.94 157 LEU A N 1
ATOM 1178 C CA . LEU A 1 157 ? -7.556 8.879 -4.096 1.00 95.94 157 LEU A CA 1
ATOM 1179 C C . LEU A 1 157 ? -9.049 9.051 -3.795 1.00 95.94 157 LEU A C 1
ATOM 1181 O O . LEU A 1 157 ? -9.401 9.630 -2.771 1.00 95.94 157 LEU A O 1
ATOM 1185 N N . GLY A 1 158 ? -9.930 8.509 -4.641 1.00 95.50 158 GLY A N 1
ATOM 1186 C CA . GLY A 1 158 ? -11.378 8.569 -4.428 1.00 95.50 158 GLY A CA 1
ATOM 1187 C C . GLY A 1 158 ? -11.821 7.853 -3.149 1.00 95.50 158 GLY A C 1
ATOM 1188 O O . GLY A 1 158 ? -12.573 8.415 -2.352 1.00 95.50 158 GLY A O 1
ATOM 1189 N N . ALA A 1 159 ? -11.311 6.641 -2.913 1.00 95.56 159 ALA A N 1
ATOM 1190 C CA . ALA A 1 159 ? -11.594 5.867 -1.707 1.00 95.56 159 ALA A CA 1
ATOM 1191 C C . ALA A 1 159 ? -11.088 6.570 -0.436 1.00 95.56 159 ALA A C 1
ATOM 1193 O O . ALA A 1 159 ? -11.810 6.643 0.560 1.00 95.56 159 ALA A O 1
ATOM 1194 N N . GLY A 1 160 ? -9.873 7.127 -0.483 1.00 94.94 160 GLY A N 1
ATOM 1195 C CA . GLY A 1 160 ? -9.278 7.876 0.621 1.00 94.94 160 GLY A CA 1
ATOM 1196 C C . GLY A 1 160 ? -10.022 9.177 0.921 1.00 94.94 160 G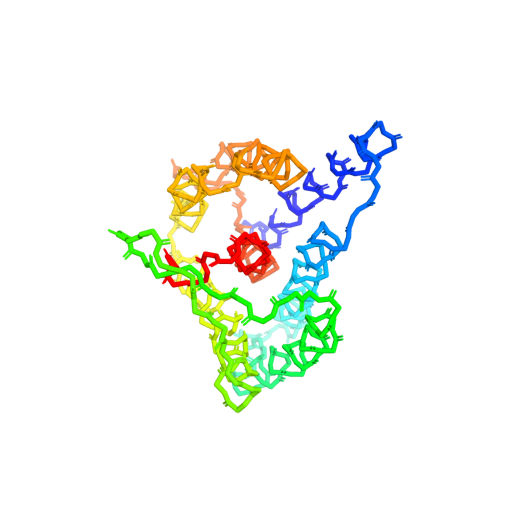LY A C 1
ATOM 1197 O O . GLY A 1 160 ? -10.312 9.443 2.082 1.00 94.94 160 GLY A O 1
ATOM 1198 N N . LEU A 1 161 ? -10.403 9.955 -0.100 1.00 95.56 161 LEU A N 1
ATOM 1199 C CA . LEU A 1 161 ? -11.183 11.190 0.068 1.00 95.56 161 LEU A CA 1
ATOM 1200 C C . LEU A 1 161 ? -12.575 10.907 0.644 1.00 95.56 161 LEU A C 1
ATOM 1202 O O . LEU A 1 161 ? -13.013 11.594 1.569 1.00 95.56 161 LEU A O 1
ATOM 1206 N N . GLY A 1 162 ? -13.249 9.869 0.140 1.00 93.19 162 GLY A N 1
ATOM 1207 C CA . GLY A 1 162 ? -14.546 9.439 0.660 1.00 93.19 162 GLY A CA 1
ATOM 1208 C C . GLY A 1 162 ? -14.469 8.995 2.122 1.00 93.19 162 GLY A C 1
ATOM 1209 O O . GLY A 1 162 ? -15.323 9.365 2.926 1.00 93.19 162 GLY A O 1
ATOM 1210 N N . PHE A 1 163 ? -13.422 8.252 2.494 1.00 93.94 163 PHE A N 1
ATOM 1211 C CA . PHE A 1 163 ? -13.210 7.840 3.882 1.00 93.94 163 PHE A CA 1
ATOM 1212 C C . PHE A 1 163 ? -12.813 9.012 4.790 1.00 93.94 163 PHE A C 1
ATOM 1214 O O . PHE A 1 163 ? -13.328 9.123 5.905 1.00 93.94 163 PHE A O 1
ATOM 1221 N N . LEU A 1 164 ? -11.959 9.923 4.310 1.00 93.75 164 LEU A N 1
ATOM 1222 C CA . LEU A 1 164 ? -11.517 11.096 5.063 1.00 93.75 164 LEU A CA 1
ATOM 1223 C C . LEU A 1 164 ? -12.703 11.957 5.506 1.00 93.75 164 LEU A C 1
ATOM 1225 O O . LEU A 1 164 ? -12.690 12.458 6.622 1.00 93.75 164 LEU A O 1
ATOM 1229 N N . TRP A 1 165 ? -13.765 12.062 4.704 1.00 93.31 165 TRP A N 1
ATOM 1230 C CA . TRP A 1 165 ? -14.981 12.783 5.098 1.00 93.31 165 TRP A CA 1
ATOM 1231 C C . TRP A 1 165 ? -15.612 12.259 6.404 1.00 93.31 165 TRP A C 1
ATOM 1233 O O . TRP A 1 165 ? -16.160 13.031 7.189 1.00 93.31 165 TRP A O 1
ATOM 1243 N N . ALA A 1 166 ? -15.533 10.950 6.659 1.00 91.00 166 ALA A N 1
ATOM 1244 C CA . ALA A 1 166 ? -16.040 10.324 7.884 1.00 91.00 166 ALA A CA 1
ATOM 1245 C C . ALA A 1 166 ? -14.989 10.227 9.010 1.00 91.00 166 ALA A C 1
ATOM 1247 O O . ALA A 1 166 ? -15.351 10.040 10.177 1.00 91.00 166 ALA A O 1
ATOM 1248 N N . ASN A 1 167 ? -13.707 10.325 8.655 1.00 93.81 167 ASN A N 1
ATOM 1249 C CA . ASN A 1 167 ? -12.560 10.157 9.548 1.00 93.81 167 ASN A CA 1
ATOM 1250 C C . ASN A 1 167 ? -11.920 11.491 9.985 1.00 93.81 167 ASN A C 1
ATOM 1252 O O . ASN A 1 167 ? -11.140 11.498 10.931 1.00 93.81 167 ASN A O 1
ATOM 1256 N N . ALA A 1 168 ? -12.255 12.612 9.339 1.00 91.75 168 ALA A N 1
ATOM 1257 C CA . ALA A 1 168 ? -11.803 13.946 9.721 1.00 91.75 168 ALA A CA 1
ATOM 1258 C C . ALA A 1 168 ? -12.312 14.332 11.117 1.00 91.75 168 ALA A C 1
ATOM 1260 O O . ALA A 1 168 ? -13.415 13.953 11.512 1.00 91.75 168 ALA A O 1
ATOM 1261 N N . TYR A 1 169 ? -11.507 15.109 11.846 1.00 90.69 169 TYR A N 1
ATOM 1262 C CA . TYR A 1 169 ? -11.818 15.515 13.214 1.00 90.69 169 TYR A CA 1
ATOM 1263 C C . TYR A 1 169 ? -13.142 16.304 13.295 1.00 90.69 169 TYR A C 1
ATOM 1265 O O . TYR A 1 169 ? -13.293 17.294 12.571 1.00 90.69 169 TYR A O 1
ATOM 1273 N N . PRO A 1 170 ? -14.072 15.944 14.206 1.00 89.94 170 PRO A N 1
ATOM 1274 C CA . PRO A 1 170 ? -14.052 14.785 15.114 1.00 89.94 170 PRO A CA 1
ATOM 1275 C C . PRO A 1 170 ? -14.438 13.470 14.408 1.00 89.94 170 PRO A C 1
ATOM 1277 O O . PRO A 1 170 ? -15.520 13.381 13.813 1.00 89.94 170 PRO A O 1
ATOM 1280 N N . ALA A 1 171 ? -13.598 12.431 14.505 1.00 87.75 171 ALA A N 1
ATOM 1281 C CA . ALA A 1 171 ? -13.782 11.196 13.741 1.00 87.75 171 ALA A CA 1
ATOM 1282 C C . ALA A 1 171 ? -15.032 10.406 14.164 1.00 87.75 171 ALA A C 1
ATOM 1284 O O . ALA A 1 171 ? -15.226 10.041 15.327 1.00 87.75 171 ALA A O 1
ATOM 1285 N N . LYS A 1 172 ? -15.864 10.053 13.177 1.00 87.88 172 LYS A N 1
ATOM 1286 C CA . LYS A 1 172 ? -17.032 9.171 13.375 1.00 87.88 172 LYS A CA 1
ATOM 1287 C C . LYS A 1 172 ? -16.656 7.698 13.238 1.00 87.88 172 LYS A C 1
ATOM 1289 O O . LYS A 1 172 ? -17.290 6.830 13.841 1.00 87.88 172 LYS A O 1
ATOM 1294 N N . VAL A 1 173 ? -15.634 7.428 12.431 1.00 88.00 173 VAL A N 1
ATOM 1295 C CA . VAL A 1 173 ? -15.171 6.092 12.065 1.00 88.00 173 VAL A CA 1
ATOM 1296 C C . VAL A 1 173 ? -13.643 6.066 12.126 1.00 88.00 173 VAL A C 1
ATOM 1298 O O . VAL A 1 173 ? -12.988 6.906 11.508 1.00 88.00 173 VAL A O 1
ATOM 1301 N N . PHE A 1 174 ? -13.080 5.099 12.853 1.00 87.19 174 PHE A N 1
ATOM 1302 C CA . PHE A 1 174 ? -11.631 4.901 12.943 1.00 87.19 174 PHE A CA 1
ATOM 1303 C C . PHE A 1 174 ? -11.129 3.952 11.859 1.00 87.19 174 PHE A C 1
ATOM 1305 O O . PHE A 1 174 ? -11.801 2.970 11.535 1.00 87.19 174 PHE A O 1
ATOM 1312 N N . LEU A 1 175 ? -9.944 4.234 11.316 1.00 90.38 175 LEU A N 1
ATOM 1313 C CA . LEU A 1 175 ? -9.327 3.447 10.251 1.00 90.38 175 LEU A CA 1
ATOM 1314 C C . LEU A 1 175 ? -8.987 2.029 10.747 1.00 90.38 175 LEU A C 1
ATOM 1316 O O . LEU A 1 175 ? -9.476 1.056 10.162 1.00 90.38 175 LEU A O 1
ATOM 1320 N N . GLY A 1 176 ? -8.275 1.914 11.872 1.00 89.88 176 GLY A N 1
ATOM 1321 C CA . GLY A 1 176 ? -7.919 0.632 12.488 1.00 89.88 176 GLY A CA 1
ATOM 1322 C C . GLY A 1 176 ? -6.792 -0.083 11.740 1.00 89.88 176 GLY A C 1
ATOM 1323 O O . GLY A 1 176 ? -6.452 0.287 10.610 1.00 89.88 176 GLY A O 1
ATOM 1324 N N . ASN A 1 177 ? -6.244 -1.153 12.331 1.00 91.31 177 ASN A N 1
ATOM 1325 C CA . ASN A 1 177 ? -5.104 -1.864 11.744 1.00 91.31 177 ASN A CA 1
ATOM 1326 C C . ASN A 1 177 ? -5.453 -2.428 10.358 1.00 91.31 177 ASN A C 1
ATOM 1328 O O . ASN A 1 177 ? -4.612 -2.413 9.461 1.00 91.31 177 ASN A O 1
ATOM 1332 N N . VAL A 1 178 ? -6.702 -2.871 10.143 1.00 93.81 178 VAL A N 1
ATOM 1333 C CA . VAL A 1 178 ? -7.200 -3.301 8.819 1.00 93.81 178 VAL A CA 1
ATOM 1334 C C . VAL A 1 178 ? -6.913 -2.253 7.747 1.00 93.81 178 VAL A C 1
ATOM 1336 O O . VAL A 1 178 ? -6.333 -2.560 6.703 1.00 93.81 178 VAL A O 1
ATOM 1339 N N . GLY A 1 179 ? -7.356 -1.020 8.001 1.00 92.75 179 GLY A N 1
ATOM 1340 C CA . GLY A 1 179 ? -7.254 0.079 7.055 1.00 92.75 179 GLY A CA 1
ATOM 1341 C C . GLY A 1 179 ? -5.824 0.546 6.909 1.00 92.75 179 GLY A C 1
ATOM 1342 O O . GLY A 1 179 ? -5.333 0.632 5.790 1.00 92.75 179 GLY A O 1
ATOM 1343 N N . ALA A 1 180 ? -5.138 0.791 8.022 1.00 94.25 180 ALA A N 1
ATOM 1344 C CA . ALA A 1 180 ? -3.786 1.323 7.995 1.00 94.25 180 ALA A CA 1
ATOM 1345 C C . ALA A 1 180 ? -2.816 0.367 7.284 1.00 94.25 180 ALA A C 1
ATOM 1347 O O . ALA A 1 180 ? -2.095 0.769 6.367 1.00 94.25 180 ALA A O 1
ATOM 1348 N N . MET A 1 181 ? -2.866 -0.926 7.614 1.00 95.81 181 MET A N 1
ATOM 1349 C CA . MET A 1 181 ? -1.995 -1.920 6.989 1.00 95.81 181 MET A CA 1
ATOM 1350 C C . MET A 1 181 ? -2.385 -2.212 5.536 1.00 95.81 181 MET A C 1
ATOM 1352 O O . MET A 1 181 ? -1.513 -2.431 4.694 1.00 95.81 181 MET A O 1
ATOM 1356 N N . GLY A 1 182 ? -3.681 -2.183 5.212 1.00 96.44 182 GLY A N 1
ATOM 1357 C CA . GLY A 1 182 ? -4.164 -2.336 3.840 1.00 96.44 182 GLY A CA 1
ATOM 1358 C C . GLY A 1 182 ? -3.785 -1.155 2.937 1.00 96.44 182 GLY A C 1
ATOM 1359 O O . GLY A 1 182 ? -3.275 -1.367 1.836 1.00 96.44 182 GLY A O 1
ATOM 1360 N N . LEU A 1 183 ? -3.967 0.082 3.410 1.00 96.62 183 LEU A N 1
ATOM 1361 C CA . LEU A 1 183 ? -3.574 1.305 2.698 1.00 96.62 183 LEU A CA 1
ATOM 1362 C C . LEU A 1 183 ? -2.049 1.410 2.555 1.00 96.62 183 LEU A C 1
ATOM 1364 O O . LEU A 1 183 ? -1.563 1.772 1.484 1.00 96.62 183 LEU A O 1
ATOM 1368 N N . GLY A 1 184 ? -1.288 1.014 3.580 1.00 96.88 184 GLY A N 1
ATOM 1369 C CA . GLY A 1 184 ? 0.169 0.885 3.486 1.00 96.88 184 GLY A CA 1
ATOM 1370 C C . GLY A 1 184 ? 0.595 -0.149 2.440 1.00 96.88 184 GLY A C 1
ATOM 1371 O O . GLY A 1 184 ? 1.462 0.127 1.612 1.00 96.88 184 GLY A O 1
ATOM 1372 N N . GLY A 1 185 ? -0.077 -1.303 2.394 1.00 97.12 185 GLY A N 1
ATOM 1373 C CA . GLY A 1 185 ? 0.135 -2.311 1.354 1.00 97.12 185 GLY A CA 1
ATOM 1374 C C . GLY A 1 185 ? -0.214 -1.810 -0.052 1.00 97.12 185 GLY A C 1
ATOM 1375 O O . GLY A 1 185 ? 0.488 -2.138 -1.008 1.00 97.12 185 GLY A O 1
ATOM 1376 N N . PHE A 1 186 ? -1.254 -0.984 -0.186 1.00 97.44 186 PHE A N 1
ATOM 1377 C CA . PHE A 1 186 ? -1.635 -0.345 -1.450 1.00 97.44 186 PHE A CA 1
ATOM 1378 C C . PHE A 1 186 ? -0.575 0.649 -1.944 1.00 97.44 186 PHE A C 1
ATOM 1380 O O . PHE A 1 186 ? -0.141 0.555 -3.093 1.00 97.44 186 PHE A O 1
ATOM 1387 N N . LEU A 1 187 ? -0.109 1.553 -1.071 1.00 96.94 187 LEU A N 1
ATOM 1388 C CA . LEU A 1 187 ? 0.968 2.501 -1.387 1.00 96.94 187 LEU A CA 1
ATOM 1389 C C . LEU A 1 187 ? 2.251 1.782 -1.802 1.00 96.94 187 LEU A C 1
ATOM 1391 O O . LEU A 1 187 ? 2.827 2.103 -2.843 1.00 96.94 187 LEU A O 1
ATOM 1395 N N . PHE A 1 188 ? 2.661 0.777 -1.024 1.00 97.25 188 PHE A N 1
ATOM 1396 C CA . PHE A 1 188 ? 3.822 -0.044 -1.348 1.00 97.25 188 PHE A CA 1
ATOM 1397 C C . PHE A 1 188 ? 3.669 -0.717 -2.714 1.00 97.25 188 PHE A C 1
ATOM 1399 O O . PHE A 1 188 ? 4.568 -0.642 -3.549 1.00 97.25 188 PHE A O 1
ATOM 1406 N N . GLY A 1 189 ? 2.518 -1.347 -2.962 1.00 95.50 189 GLY A N 1
ATOM 1407 C CA . GLY A 1 189 ? 2.241 -2.039 -4.215 1.00 95.50 189 GLY A CA 1
ATOM 1408 C C . GLY A 1 189 ? 2.343 -1.118 -5.426 1.00 95.50 189 GLY A C 1
ATOM 1409 O O . GLY A 1 189 ? 2.945 -1.497 -6.435 1.00 95.50 189 GLY A O 1
ATOM 1410 N N . LEU A 1 190 ? 1.795 0.097 -5.319 1.00 95.00 190 LEU A N 1
ATOM 1411 C CA . LEU A 1 190 ? 1.862 1.116 -6.367 1.00 95.00 190 LEU A CA 1
ATOM 1412 C C . LEU A 1 190 ? 3.299 1.581 -6.614 1.00 95.00 190 LEU A C 1
ATOM 1414 O O . LEU A 1 190 ? 3.755 1.575 -7.758 1.00 95.00 190 LEU A O 1
ATOM 1418 N N . ALA A 1 191 ? 4.022 1.943 -5.552 1.00 94.19 191 ALA A N 1
ATOM 1419 C CA . ALA A 1 191 ? 5.396 2.422 -5.656 1.00 94.19 191 ALA A CA 1
ATOM 1420 C C . ALA A 1 191 ? 6.334 1.345 -6.215 1.00 94.19 191 ALA A C 1
ATOM 1422 O O . ALA A 1 191 ? 7.119 1.618 -7.122 1.00 94.19 191 ALA A O 1
ATOM 1423 N N . TRP A 1 192 ? 6.213 0.106 -5.732 1.00 94.12 192 TRP A N 1
ATOM 1424 C CA . TRP A 1 192 ? 6.987 -1.032 -6.222 1.00 94.12 192 TRP A CA 1
ATOM 1425 C C . TRP A 1 192 ? 6.722 -1.299 -7.704 1.00 94.12 192 TRP A C 1
ATOM 1427 O O . TRP A 1 192 ? 7.650 -1.380 -8.505 1.00 94.12 192 TRP A O 1
ATOM 1437 N N . SER A 1 193 ? 5.445 -1.363 -8.084 1.00 92.19 193 SER A N 1
ATOM 1438 C CA . SER A 1 193 ? 5.027 -1.651 -9.459 1.00 92.19 193 SER A CA 1
ATOM 1439 C C . SER A 1 193 ? 5.419 -0.558 -10.453 1.00 92.19 193 SER A C 1
ATOM 1441 O O . SER A 1 193 ? 5.666 -0.853 -11.619 1.00 92.19 193 SER A O 1
ATOM 1443 N N . ALA A 1 194 ? 5.508 0.695 -10.002 1.00 90.19 194 ALA A N 1
ATOM 1444 C CA . ALA A 1 194 ? 5.990 1.817 -10.807 1.00 90.19 194 ALA A CA 1
ATOM 1445 C C . ALA A 1 194 ? 7.532 1.917 -10.865 1.00 90.19 194 ALA A C 1
ATOM 1447 O O . ALA A 1 194 ? 8.070 2.825 -11.506 1.00 90.19 194 ALA A O 1
ATOM 1448 N N . GLY A 1 195 ? 8.260 1.026 -10.176 1.00 87.06 195 GLY A N 1
ATOM 1449 C CA . GLY A 1 195 ? 9.718 1.099 -10.010 1.00 87.06 195 GLY A CA 1
ATOM 1450 C C . GLY A 1 195 ? 10.179 2.270 -9.131 1.00 87.06 195 GLY A C 1
ATOM 1451 O O . GLY A 1 195 ? 11.354 2.633 -9.156 1.00 87.06 195 GLY A O 1
ATOM 1452 N N . GLY A 1 196 ? 9.256 2.878 -8.383 1.00 84.56 196 GLY A N 1
ATOM 1453 C CA . GLY A 1 196 ? 9.431 4.075 -7.564 1.00 84.56 196 GLY A CA 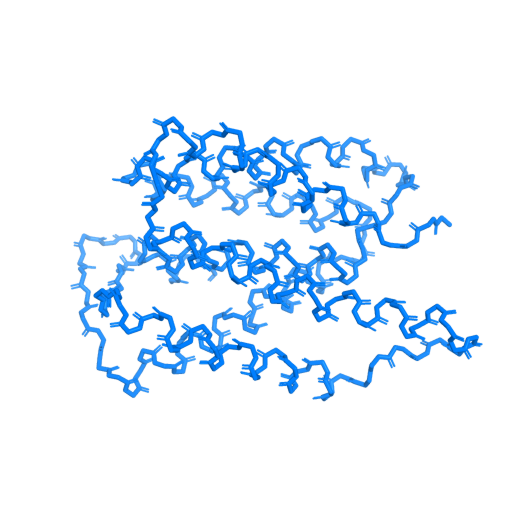1
ATOM 1454 C C . GLY A 1 196 ? 9.527 3.799 -6.065 1.00 84.56 196 GLY A C 1
ATOM 1455 O O . GLY A 1 196 ? 9.188 4.667 -5.273 1.00 84.56 196 GLY A O 1
ATOM 1456 N N . ILE A 1 197 ? 9.976 2.610 -5.655 1.00 86.12 197 ILE A N 1
ATOM 1457 C CA . ILE A 1 197 ? 10.089 2.238 -4.233 1.00 86.12 197 ILE A CA 1
ATOM 1458 C C . ILE A 1 197 ? 10.965 3.205 -3.416 1.00 86.12 197 ILE A C 1
ATOM 1460 O O . ILE A 1 197 ? 10.714 3.402 -2.238 1.00 86.12 197 ILE A O 1
ATOM 1464 N N . LEU A 1 198 ? 11.950 3.858 -4.042 1.00 84.81 198 LEU A N 1
ATOM 1465 C CA . LEU A 1 198 ? 12.830 4.836 -3.386 1.00 84.81 198 LEU A CA 1
ATOM 1466 C C . LEU A 1 198 ? 12.188 6.220 -3.167 1.00 84.81 198 LEU A C 1
ATOM 1468 O O . LEU A 1 198 ? 12.857 7.117 -2.665 1.00 84.81 198 LEU A O 1
ATOM 1472 N N . PHE A 1 199 ? 10.933 6.416 -3.584 1.00 79.12 199 PHE A N 1
ATOM 1473 C CA . PHE A 1 199 ? 10.163 7.637 -3.319 1.00 79.12 199 PHE A CA 1
ATOM 1474 C C . PHE A 1 199 ? 9.285 7.530 -2.057 1.00 79.12 199 PHE A C 1
ATOM 1476 O O . PHE A 1 199 ? 8.609 8.503 -1.726 1.00 79.12 199 PHE A O 1
ATOM 1483 N N . LEU A 1 200 ? 9.260 6.361 -1.402 1.00 77.19 200 LEU A N 1
ATOM 1484 C CA . LEU A 1 200 ? 8.533 6.106 -0.153 1.00 77.19 200 LEU A CA 1
ATOM 1485 C C . LEU A 1 200 ? 9.376 6.395 1.091 1.00 77.19 200 LEU A C 1
ATOM 1487 O O . LEU A 1 200 ? 10.614 6.222 1.027 1.00 77.19 200 LEU A O 1
#